Protein AF-A0A2V3TSU1-F1 (afdb_monomer)

Structure (mmCIF, N/CA/C/O backbone):
data_AF-A0A2V3TSU1-F1
#
_entry.id   AF-A0A2V3TSU1-F1
#
loop_
_atom_site.group_PDB
_atom_site.id
_atom_site.type_symbol
_atom_site.label_atom_id
_atom_site.label_alt_id
_atom_site.label_comp_id
_atom_site.label_asym_id
_atom_site.label_entity_id
_atom_site.label_seq_id
_atom_site.pdbx_PDB_ins_code
_atom_site.Cartn_x
_atom_site.Cartn_y
_atom_site.Cartn_z
_atom_site.occupancy
_atom_site.B_iso_or_equiv
_atom_site.auth_seq_id
_atom_site.auth_comp_id
_atom_site.auth_asym_id
_atom_site.auth_atom_id
_atom_site.pdbx_PDB_model_num
ATOM 1 N N . MET A 1 1 ? 9.939 -13.420 -8.867 1.00 92.44 1 MET A N 1
ATOM 2 C CA . MET A 1 1 ? 10.213 -13.569 -7.418 1.00 92.44 1 MET A CA 1
ATOM 3 C C . MET A 1 1 ? 9.478 -12.522 -6.580 1.00 92.44 1 MET A C 1
ATOM 5 O O . MET A 1 1 ? 8.646 -12.919 -5.779 1.00 92.44 1 MET A O 1
ATOM 9 N N . ASN A 1 2 ? 9.711 -11.216 -6.785 1.00 94.94 2 ASN A N 1
ATOM 10 C CA . ASN A 1 2 ? 9.120 -10.142 -5.959 1.00 94.94 2 ASN A CA 1
ATOM 11 C C . ASN A 1 2 ? 7.586 -10.209 -5.838 1.00 94.94 2 ASN A C 1
ATOM 13 O O . ASN A 1 2 ? 7.064 -10.091 -4.735 1.00 94.94 2 ASN A O 1
ATOM 17 N N . THR A 1 3 ? 6.866 -10.479 -6.936 1.00 95.81 3 THR A N 1
ATOM 18 C CA . THR A 1 3 ? 5.403 -10.676 -6.901 1.00 95.81 3 THR A CA 1
ATOM 19 C C . THR A 1 3 ? 4.997 -11.788 -5.931 1.00 95.81 3 THR A C 1
ATOM 21 O O . THR A 1 3 ? 4.131 -11.566 -5.093 1.00 95.81 3 THR A O 1
ATOM 24 N N . GLY A 1 4 ? 5.684 -12.935 -5.978 1.00 97.19 4 GLY A N 1
ATOM 25 C CA . GLY A 1 4 ? 5.420 -14.070 -5.090 1.00 97.19 4 GLY A CA 1
ATOM 26 C C . GLY A 1 4 ? 5.731 -13.769 -3.623 1.00 97.19 4 GLY A C 1
ATOM 27 O O . GLY A 1 4 ? 4.974 -14.165 -2.746 1.00 97.19 4 GLY A O 1
ATOM 28 N N . MET A 1 5 ? 6.784 -12.993 -3.336 1.00 97.56 5 MET A N 1
ATOM 29 C CA . MET A 1 5 ? 7.031 -12.501 -1.970 1.00 97.56 5 MET A CA 1
ATOM 30 C C . MET A 1 5 ? 5.890 -11.598 -1.480 1.00 97.56 5 MET A C 1
ATOM 32 O O . MET A 1 5 ? 5.482 -11.694 -0.325 1.00 97.56 5 MET A O 1
ATOM 36 N N . GLY A 1 6 ? 5.334 -10.762 -2.364 1.00 97.00 6 GLY A N 1
ATOM 37 C CA . GLY A 1 6 ? 4.131 -9.980 -2.077 1.00 97.00 6 GLY A CA 1
ATOM 38 C C . GLY A 1 6 ? 2.903 -10.851 -1.787 1.00 97.00 6 GLY A C 1
ATOM 39 O O . GLY A 1 6 ? 2.134 -10.524 -0.886 1.00 97.00 6 GLY A O 1
ATOM 40 N N . ASP A 1 7 ? 2.746 -11.976 -2.491 1.00 98.00 7 ASP A N 1
ATOM 41 C CA . ASP A 1 7 ? 1.655 -12.934 -2.253 1.00 98.00 7 ASP A CA 1
ATOM 42 C C . ASP A 1 7 ? 1.780 -13.593 -0.879 1.00 98.00 7 ASP A C 1
ATOM 44 O O . ASP A 1 7 ? 0.799 -13.657 -0.140 1.00 98.00 7 ASP A O 1
ATOM 48 N N . VAL A 1 8 ? 2.991 -14.022 -0.510 1.00 97.88 8 VAL A N 1
ATOM 49 C CA . VAL A 1 8 ? 3.272 -14.603 0.812 1.00 97.88 8 VAL A CA 1
ATOM 50 C C . VAL A 1 8 ? 3.005 -13.584 1.916 1.00 97.88 8 VAL A C 1
ATOM 52 O O . VAL A 1 8 ? 2.320 -13.911 2.883 1.00 97.88 8 VAL A O 1
ATOM 55 N N . ASN A 1 9 ? 3.486 -12.345 1.766 1.00 97.44 9 ASN A N 1
ATOM 56 C CA . ASN A 1 9 ? 3.243 -11.287 2.747 1.00 97.44 9 ASN A CA 1
ATOM 57 C C . ASN A 1 9 ? 1.742 -10.995 2.908 1.00 97.44 9 ASN A C 1
ATOM 59 O O . ASN A 1 9 ? 1.257 -10.853 4.025 1.00 97.44 9 ASN A O 1
ATOM 63 N N . ASN A 1 10 ? 0.991 -10.957 1.802 1.00 98.56 10 ASN A N 1
ATOM 64 C CA . ASN A 1 10 ? -0.446 -10.697 1.819 1.00 98.56 10 ASN A CA 1
ATOM 65 C C . ASN A 1 10 ? -1.262 -11.850 2.420 1.00 98.56 10 ASN A C 1
ATOM 67 O O . ASN A 1 10 ? -2.176 -11.601 3.199 1.00 98.56 10 ASN A O 1
ATOM 71 N N . LEU A 1 11 ? -0.956 -13.101 2.070 1.00 98.38 11 LEU A N 1
ATOM 72 C CA . LEU A 1 11 ? -1.700 -14.264 2.556 1.00 98.38 11 LEU A CA 1
ATOM 73 C C . LEU A 1 11 ? -1.313 -14.644 3.992 1.00 98.38 11 LEU A C 1
ATOM 75 O O . LEU A 1 11 ? -2.171 -15.060 4.770 1.00 98.38 11 LEU A O 1
ATOM 79 N N . GLY A 1 12 ? -0.040 -14.481 4.360 1.00 98.44 12 GLY A N 1
ATOM 80 C CA . GLY A 1 12 ? 0.504 -14.920 5.645 1.00 98.44 12 GLY A CA 1
ATOM 81 C C . GLY A 1 12 ? -0.225 -14.316 6.844 1.00 98.44 12 GLY A C 1
ATOM 82 O O . GLY A 1 12 ? -0.661 -15.050 7.732 1.00 98.44 12 GLY A O 1
ATOM 83 N N . TRP A 1 13 ? -0.438 -12.996 6.851 1.00 98.44 13 TRP A N 1
ATOM 84 C CA . TRP A 1 13 ? -1.143 -12.345 7.960 1.00 98.44 13 TRP A CA 1
ATOM 85 C C . TRP A 1 13 ? -2.630 -12.713 8.011 1.00 98.44 13 TRP A C 1
ATOM 87 O O . TRP A 1 13 ? -3.194 -12.807 9.097 1.00 98.44 13 TRP A O 1
ATOM 97 N N . LYS A 1 14 ? -3.261 -12.962 6.856 1.00 98.62 14 LYS A N 1
ATOM 98 C CA . LYS A 1 14 ? -4.676 -13.355 6.766 1.00 98.62 14 LYS A CA 1
ATOM 99 C C . LYS A 1 14 ? -4.895 -14.752 7.340 1.00 98.62 14 LYS A C 1
ATOM 101 O O . LYS A 1 14 ? -5.834 -14.966 8.099 1.00 98.62 14 LYS A O 1
ATOM 106 N N . LEU A 1 15 ? -3.997 -15.690 7.034 1.00 98.44 15 LEU A N 1
ATOM 107 C CA . LEU A 1 15 ? -4.002 -17.022 7.642 1.00 98.44 15 LEU A CA 1
ATOM 108 C C . LEU A 1 15 ? -3.764 -16.941 9.153 1.00 98.44 15 LEU A C 1
ATOM 110 O O . LEU A 1 15 ? -4.507 -17.551 9.918 1.00 98.44 15 LEU A O 1
ATOM 114 N N . ALA A 1 16 ? -2.779 -16.149 9.588 1.00 98.31 16 ALA A N 1
ATOM 115 C CA . ALA A 1 16 ? -2.516 -15.936 11.009 1.00 98.31 16 ALA A CA 1
ATOM 116 C C . ALA A 1 16 ? -3.736 -15.346 11.738 1.00 98.31 16 ALA A C 1
ATOM 118 O O . ALA A 1 16 ? -4.059 -15.781 12.841 1.00 98.31 16 ALA A O 1
ATOM 119 N N . ALA A 1 17 ? -4.449 -14.410 11.108 1.00 98.44 17 ALA A N 1
ATOM 120 C CA . ALA A 1 17 ? -5.664 -13.808 11.645 1.00 98.44 17 ALA A CA 1
ATOM 121 C C . ALA A 1 17 ? -6.794 -14.821 11.859 1.00 98.44 17 ALA A C 1
ATOM 123 O O . ALA A 1 17 ? -7.418 -14.843 12.921 1.00 98.44 17 ALA A O 1
ATOM 124 N N . VAL A 1 18 ? -7.041 -15.678 10.864 1.00 98.00 18 VAL A N 1
ATOM 125 C CA . VAL A 1 18 ? -8.056 -16.739 10.944 1.00 98.00 18 VAL A CA 1
ATOM 126 C C . VAL A 1 18 ? -7.693 -17.756 12.024 1.00 98.00 18 VAL A C 1
ATOM 128 O O . VAL A 1 18 ? -8.538 -18.101 12.845 1.00 98.00 18 VAL A O 1
ATOM 131 N N . LEU A 1 19 ? -6.431 -18.192 12.079 1.00 98.25 19 LEU A N 1
ATOM 132 C CA . LEU A 1 19 ? -5.958 -19.127 13.106 1.00 98.25 19 LEU A CA 1
ATOM 133 C C . LEU A 1 19 ? -6.046 -18.540 14.522 1.00 98.25 19 LEU A C 1
ATOM 135 O O . LEU A 1 19 ? -6.334 -19.266 15.469 1.00 98.25 19 LEU A O 1
ATOM 139 N N . ALA A 1 20 ? -5.828 -17.233 14.664 1.00 97.75 20 ALA A N 1
ATOM 140 C CA . ALA A 1 20 ? -5.980 -16.511 15.924 1.00 97.75 20 ALA A CA 1
ATOM 141 C C . ALA A 1 20 ? -7.447 -16.177 16.272 1.00 97.75 20 ALA A C 1
ATOM 143 O O . ALA A 1 20 ? -7.702 -15.609 17.331 1.00 97.75 20 ALA A O 1
ATOM 144 N N . GLY A 1 21 ? -8.407 -16.516 15.404 1.00 97.50 21 GLY A N 1
ATOM 145 C CA . GLY A 1 21 ? -9.842 -16.379 15.661 1.00 97.50 21 GLY A CA 1
ATOM 146 C C . GLY A 1 21 ? -10.424 -14.976 15.469 1.00 97.50 21 GLY A C 1
ATOM 147 O O . GLY A 1 21 ? -11.596 -14.779 15.773 1.00 97.50 21 GLY A O 1
ATOM 148 N N . TRP A 1 22 ? -9.648 -14.011 14.966 1.00 97.75 22 TRP A N 1
ATOM 149 C CA . TRP A 1 22 ? -10.133 -12.650 14.688 1.00 97.75 22 TRP A CA 1
ATOM 150 C C . TRP A 1 22 ? -10.292 -12.353 13.189 1.00 97.75 22 TRP A C 1
ATOM 152 O O . TRP A 1 22 ? -10.791 -11.291 12.827 1.00 97.75 22 TRP A O 1
ATOM 162 N N . GLY A 1 23 ? -9.869 -13.255 12.301 1.00 97.50 23 GLY A N 1
ATOM 163 C CA . GLY A 1 23 ? -10.076 -13.128 10.857 1.00 97.50 23 GLY A CA 1
ATOM 164 C C . GLY A 1 23 ? -11.402 -13.741 10.403 1.00 97.50 23 GLY A C 1
ATOM 165 O O . GLY A 1 23 ? -11.617 -14.938 10.583 1.00 97.50 23 GLY A O 1
ATOM 166 N N . GLY A 1 24 ? -12.264 -12.945 9.771 1.00 95.69 24 GLY A N 1
ATOM 167 C CA . GLY A 1 24 ? -13.526 -13.403 9.186 1.00 95.69 24 GLY A CA 1
ATOM 168 C C . GLY A 1 24 ? -13.385 -13.956 7.758 1.00 95.69 24 GLY A C 1
ATOM 169 O O . GLY A 1 24 ? -12.345 -13.833 7.110 1.00 95.69 24 GLY A O 1
ATOM 170 N N . ASN A 1 25 ? -14.461 -14.546 7.227 1.00 92.38 25 ASN A N 1
ATOM 171 C CA . ASN A 1 25 ? -14.455 -15.248 5.931 1.00 92.38 25 ASN A CA 1
ATOM 172 C C . ASN A 1 25 ? -14.027 -14.370 4.742 1.00 92.38 25 ASN A C 1
ATOM 174 O O . ASN A 1 25 ? -13.341 -14.848 3.835 1.00 92.38 25 ASN A O 1
ATOM 178 N N . ALA A 1 26 ? -14.400 -13.085 4.737 1.00 95.56 26 ALA A N 1
ATOM 179 C CA . ALA A 1 26 ? -14.030 -12.179 3.650 1.00 95.56 26 ALA A CA 1
ATOM 180 C C . ALA A 1 26 ? -12.525 -11.864 3.644 1.00 95.56 26 ALA A C 1
ATOM 182 O O . ALA A 1 26 ? -11.990 -11.437 2.619 1.00 95.56 26 ALA A O 1
ATOM 183 N N . LEU A 1 27 ? -11.823 -12.114 4.757 1.00 96.75 27 LEU A N 1
ATOM 184 C CA . LEU A 1 27 ? -10.398 -11.851 4.865 1.00 96.75 27 LEU A CA 1
ATOM 185 C C . LEU A 1 27 ? -9.593 -12.763 3.938 1.00 96.75 27 LEU A C 1
ATOM 187 O O . LEU A 1 27 ? -8.802 -12.259 3.148 1.00 96.75 27 LEU A O 1
ATOM 191 N N . LEU A 1 28 ? -9.827 -14.079 3.958 1.00 96.19 28 LEU A N 1
ATOM 192 C CA . LEU A 1 28 ? -9.141 -15.005 3.045 1.00 96.19 28 LEU A CA 1
ATOM 193 C C . LEU A 1 28 ? -9.599 -14.824 1.599 1.00 96.19 28 LEU A C 1
ATOM 195 O O . LEU A 1 28 ? -8.760 -14.809 0.702 1.00 96.19 28 LEU A O 1
ATOM 199 N N . ALA A 1 29 ? -10.898 -14.603 1.374 1.00 95.38 29 ALA A N 1
ATOM 200 C CA . ALA A 1 29 ? -11.425 -14.331 0.036 1.00 95.38 29 ALA A CA 1
ATOM 201 C C . ALA A 1 29 ? -10.776 -13.088 -0.605 1.00 95.38 29 ALA A C 1
ATOM 203 O O . ALA A 1 29 ? -10.575 -13.045 -1.817 1.00 95.38 29 ALA A O 1
ATOM 204 N N . SER A 1 30 ? -10.370 -12.099 0.203 1.00 97.50 30 SER A N 1
ATOM 205 C CA . SER A 1 30 ? -9.677 -10.912 -0.307 1.00 97.50 30 SER A CA 1
ATOM 206 C C . SER A 1 30 ? -8.305 -11.209 -0.925 1.00 97.50 30 SER A C 1
ATOM 208 O O . SER A 1 30 ? -7.801 -10.373 -1.663 1.00 97.50 30 SER A O 1
ATOM 210 N N . TYR A 1 31 ? -7.668 -12.354 -0.639 1.00 97.94 31 TYR A N 1
ATOM 211 C CA . TYR A 1 31 ? -6.365 -12.698 -1.225 1.00 97.94 31 TYR A CA 1
ATOM 212 C C . TYR A 1 31 ? -6.411 -12.692 -2.754 1.00 97.94 31 TYR A C 1
ATOM 214 O O . TYR A 1 31 ? -5.603 -12.016 -3.385 1.00 97.94 31 TYR A O 1
ATOM 222 N N . GLU A 1 32 ? -7.379 -13.386 -3.347 1.00 96.69 32 GLU A N 1
ATOM 223 C CA . GLU A 1 32 ? -7.497 -13.450 -4.802 1.00 96.69 32 GLU A CA 1
ATOM 224 C C . GLU A 1 32 ? -7.857 -12.081 -5.385 1.00 96.69 32 GLU A C 1
ATOM 226 O O . GLU A 1 32 ? -7.191 -11.615 -6.309 1.00 96.69 32 GLU A O 1
ATOM 231 N N . VAL A 1 33 ? -8.832 -11.392 -4.779 1.00 96.94 33 VAL A N 1
ATOM 232 C CA . VAL A 1 33 ? -9.268 -10.046 -5.194 1.00 96.94 33 VAL A CA 1
ATOM 233 C C . VAL A 1 33 ? -8.101 -9.054 -5.212 1.00 96.94 33 VAL A C 1
ATOM 235 O O . VAL A 1 33 ? -8.007 -8.219 -6.107 1.00 96.94 33 VAL A O 1
ATOM 238 N N . GLU A 1 34 ? -7.194 -9.153 -4.241 1.00 97.88 34 GLU A N 1
ATOM 239 C CA . GLU A 1 34 ? -6.041 -8.264 -4.117 1.00 97.88 34 GLU A CA 1
ATOM 240 C C . GLU A 1 34 ? -4.861 -8.678 -4.998 1.00 97.88 34 GLU A C 1
ATOM 242 O O . GLU A 1 34 ? -4.214 -7.819 -5.596 1.00 97.88 34 GLU A O 1
ATOM 247 N N . ARG A 1 35 ? -4.537 -9.973 -5.075 1.00 97.88 35 ARG A N 1
ATOM 248 C CA . ARG A 1 35 ? -3.264 -10.448 -5.641 1.00 97.88 35 ARG A CA 1
ATOM 249 C C . ARG A 1 35 ? -3.358 -10.900 -7.090 1.00 97.88 35 ARG A C 1
ATOM 251 O O . ARG A 1 35 ? -2.392 -10.713 -7.830 1.00 97.88 35 ARG A O 1
ATOM 258 N N . HIS A 1 36 ? -4.511 -11.395 -7.537 1.00 96.56 36 HIS A N 1
ATOM 259 C CA . HIS A 1 36 ? -4.692 -11.789 -8.935 1.00 96.56 36 HIS A CA 1
ATOM 260 C C . HIS A 1 36 ? -4.500 -10.609 -9.915 1.00 96.56 36 HIS A C 1
ATOM 262 O O . HIS A 1 36 ? -3.729 -10.757 -10.869 1.00 96.56 36 HIS A O 1
ATOM 268 N N . PRO A 1 37 ? -5.061 -9.401 -9.678 1.00 95.94 37 PRO A N 1
ATOM 269 C CA . PRO A 1 37 ? -4.790 -8.247 -10.540 1.00 95.94 37 PRO A CA 1
ATOM 270 C C . PRO A 1 37 ? -3.308 -7.846 -10.576 1.00 95.94 37 PRO A C 1
ATOM 272 O O . PRO A 1 37 ? -2.806 -7.446 -11.624 1.00 95.94 37 PRO A O 1
ATOM 275 N N . VAL A 1 38 ? -2.582 -7.995 -9.461 1.00 96.25 38 VAL A N 1
ATOM 276 C CA . VAL A 1 38 ? -1.142 -7.687 -9.385 1.00 96.25 38 VAL A CA 1
ATOM 277 C C . VAL A 1 38 ? -0.315 -8.701 -10.175 1.00 96.25 38 VAL A C 1
ATOM 279 O O . VAL A 1 38 ? 0.616 -8.317 -10.886 1.00 96.25 38 VAL A O 1
ATOM 282 N N . ALA A 1 39 ? -0.665 -9.987 -10.103 1.00 95.50 39 ALA A N 1
ATOM 283 C CA . ALA A 1 39 ? -0.027 -11.027 -10.904 1.00 95.50 39 ALA A CA 1
ATOM 284 C C . ALA A 1 39 ? -0.206 -10.766 -12.408 1.00 95.50 39 ALA A C 1
ATOM 286 O O . ALA A 1 39 ? 0.771 -10.816 -13.162 1.00 95.50 39 ALA A O 1
ATOM 287 N N . ASN A 1 40 ? -1.421 -10.400 -12.828 1.00 94.62 40 ASN A N 1
ATOM 288 C CA . ASN A 1 40 ? -1.719 -10.057 -14.219 1.00 94.62 40 ASN A CA 1
ATOM 289 C C . ASN A 1 40 ? -0.977 -8.796 -14.674 1.00 94.62 40 ASN A C 1
ATOM 291 O O . ASN A 1 40 ? -0.355 -8.811 -15.738 1.00 94.62 40 ASN A O 1
ATOM 295 N N . ARG A 1 41 ? -0.971 -7.736 -13.853 1.00 91.31 41 ARG A N 1
ATOM 296 C CA . ARG A 1 41 ? -0.211 -6.496 -14.096 1.00 91.31 41 ARG A CA 1
ATOM 297 C C . ARG A 1 41 ? 1.265 -6.791 -14.354 1.00 91.31 41 ARG A C 1
ATOM 299 O O . ARG A 1 41 ? 1.797 -6.411 -15.394 1.00 91.31 41 ARG A O 1
ATOM 306 N N . ASN A 1 42 ? 1.916 -7.504 -13.437 1.00 93.06 42 ASN A N 1
ATOM 307 C CA . ASN A 1 42 ? 3.360 -7.728 -13.504 1.00 93.06 42 ASN A CA 1
ATOM 308 C C . ASN A 1 42 ? 3.744 -8.697 -14.634 1.00 93.06 42 ASN A C 1
ATOM 310 O O . ASN A 1 42 ? 4.772 -8.505 -15.282 1.00 93.06 42 ASN A O 1
ATOM 314 N N . SER A 1 43 ? 2.911 -9.705 -14.912 1.00 92.88 43 SER A N 1
ATOM 315 C CA . SER A 1 43 ? 3.134 -10.636 -16.030 1.00 92.88 43 SER A CA 1
ATOM 316 C C . SER A 1 43 ? 2.963 -9.950 -17.387 1.00 92.88 43 SER A C 1
ATOM 318 O O . SER A 1 43 ? 3.748 -10.185 -18.309 1.00 92.88 43 SER A O 1
ATOM 320 N N . SER A 1 44 ? 1.977 -9.054 -17.498 1.00 91.69 44 SER A N 1
ATOM 321 C CA . SER A 1 44 ? 1.751 -8.252 -18.706 1.00 91.69 44 SER A CA 1
ATOM 322 C C . SER A 1 44 ? 2.916 -7.296 -18.961 1.00 91.69 44 SER A C 1
ATOM 324 O O . SER A 1 44 ? 3.421 -7.251 -20.079 1.00 91.69 44 SER A O 1
ATOM 326 N N . ALA A 1 45 ? 3.403 -6.603 -17.924 1.00 90.50 45 ALA A N 1
ATOM 327 C CA . ALA A 1 45 ? 4.578 -5.736 -18.028 1.00 90.50 45 ALA A CA 1
ATOM 328 C C . ALA A 1 45 ? 5.832 -6.522 -18.449 1.00 90.50 45 ALA A C 1
ATOM 330 O O . ALA A 1 45 ? 6.524 -6.131 -19.381 1.00 90.50 45 ALA A O 1
ATOM 331 N N . SER A 1 46 ? 6.080 -7.690 -17.847 1.00 90.75 46 SER A N 1
ATOM 332 C CA . SER A 1 46 ? 7.211 -8.541 -18.241 1.00 90.75 46 SER A CA 1
ATOM 333 C C . SER A 1 46 ? 7.118 -9.009 -19.698 1.00 90.75 46 SER A C 1
ATOM 335 O O . SER A 1 46 ? 8.124 -9.010 -20.407 1.00 90.75 46 SER A O 1
ATOM 337 N N . THR A 1 47 ? 5.917 -9.370 -20.160 1.00 91.69 47 THR A N 1
ATOM 338 C CA . THR A 1 47 ? 5.687 -9.753 -21.561 1.00 91.69 47 THR A CA 1
ATOM 339 C C . THR A 1 47 ? 5.923 -8.571 -22.497 1.00 91.69 47 THR A C 1
ATOM 341 O O . THR A 1 47 ? 6.569 -8.730 -23.529 1.00 91.69 47 THR A O 1
ATOM 344 N N . HIS A 1 48 ? 5.446 -7.379 -22.130 1.00 89.81 48 HIS A N 1
ATOM 345 C CA . HIS A 1 48 ? 5.674 -6.155 -22.892 1.00 89.81 48 HIS A CA 1
ATOM 346 C C . HIS A 1 48 ? 7.172 -5.863 -23.047 1.00 89.81 48 HIS A C 1
ATOM 348 O O . HIS A 1 48 ? 7.638 -5.707 -24.174 1.00 89.81 48 HIS A O 1
ATOM 354 N N . ASN A 1 49 ? 7.933 -5.892 -21.951 1.00 89.75 49 ASN A N 1
ATOM 355 C CA . ASN A 1 49 ? 9.375 -5.621 -21.957 1.00 89.75 49 ASN A CA 1
ATOM 356 C C . ASN A 1 49 ? 10.133 -6.598 -22.865 1.00 89.75 49 ASN A C 1
ATOM 358 O O . ASN A 1 49 ? 10.956 -6.191 -23.683 1.00 89.75 49 ASN A O 1
ATOM 362 N N . TYR A 1 50 ? 9.790 -7.889 -22.801 1.00 89.94 50 TYR A N 1
ATOM 363 C CA . TYR A 1 50 ? 10.373 -8.899 -23.685 1.00 89.94 50 TYR A CA 1
ATOM 364 C C . TYR A 1 50 ? 10.116 -8.607 -25.171 1.00 89.94 50 TYR A C 1
ATOM 366 O O . TYR A 1 50 ? 11.009 -8.775 -26.006 1.00 89.94 50 TYR A O 1
ATOM 374 N N . MET A 1 51 ? 8.903 -8.164 -25.513 1.00 90.62 51 MET A N 1
ATOM 375 C CA . MET A 1 51 ? 8.541 -7.828 -26.891 1.00 90.62 51 MET A CA 1
ATOM 376 C C . MET A 1 51 ? 9.239 -6.549 -27.371 1.00 90.62 51 MET A C 1
ATOM 378 O O . MET A 1 51 ? 9.681 -6.513 -28.519 1.00 90.62 51 MET A O 1
ATOM 382 N N . GLN A 1 52 ? 9.400 -5.540 -26.505 1.00 89.25 52 GLN A N 1
ATOM 383 C CA . GLN A 1 52 ? 10.144 -4.318 -26.832 1.00 89.25 52 GLN A CA 1
ATOM 384 C C . GLN A 1 52 ? 11.617 -4.616 -27.107 1.00 89.25 52 GLN A C 1
ATOM 386 O O . GLN A 1 52 ? 12.128 -4.217 -28.151 1.00 89.25 52 GLN A O 1
ATOM 391 N N . LEU A 1 53 ? 12.283 -5.397 -26.253 1.00 85.81 53 LEU A N 1
ATOM 392 C CA . LEU A 1 53 ? 13.676 -5.794 -26.479 1.00 85.81 53 LEU A CA 1
ATOM 393 C C . LEU A 1 53 ? 13.855 -6.513 -27.826 1.00 85.81 53 LEU A C 1
ATOM 395 O O . LEU A 1 53 ? 14.815 -6.264 -28.552 1.00 85.81 53 LEU A O 1
ATOM 399 N N . LYS A 1 54 ? 12.903 -7.377 -28.194 1.00 88.50 54 LYS A N 1
ATOM 400 C CA . LYS A 1 54 ? 12.913 -8.097 -29.474 1.00 88.50 54 LYS A CA 1
ATOM 401 C C . LYS A 1 54 ? 12.632 -7.232 -30.704 1.00 88.50 54 LYS A C 1
ATOM 403 O O . LYS A 1 54 ? 12.815 -7.724 -31.816 1.00 88.50 54 LYS A O 1
ATOM 408 N N . SER A 1 55 ? 12.180 -5.990 -30.537 1.00 87.12 55 SER A N 1
ATOM 409 C CA . SER A 1 55 ? 11.907 -5.089 -31.663 1.00 87.12 55 SER A CA 1
ATOM 410 C C . SER A 1 55 ? 13.186 -4.588 -32.349 1.00 87.12 55 SER A C 1
ATOM 412 O O . SER A 1 55 ? 13.168 -4.290 -33.547 1.00 87.12 55 SER A O 1
ATOM 414 N N . VAL A 1 56 ? 14.316 -4.579 -31.631 1.00 86.31 56 VAL A N 1
ATOM 415 C CA . VAL A 1 56 ? 15.629 -4.203 -32.166 1.00 86.31 56 VAL A CA 1
ATOM 416 C C . VAL A 1 56 ? 16.183 -5.351 -33.008 1.00 86.31 56 VAL A C 1
ATOM 418 O O . VAL A 1 56 ? 16.736 -6.320 -32.491 1.00 86.31 56 VAL A O 1
ATOM 421 N N . THR A 1 57 ? 15.994 -5.269 -34.324 1.00 85.88 57 THR A N 1
ATOM 422 C CA . THR A 1 57 ? 16.260 -6.393 -35.244 1.00 85.88 57 THR A CA 1
ATOM 423 C C . THR A 1 57 ? 17.356 -6.119 -36.269 1.00 85.88 57 THR A C 1
ATOM 425 O O . THR A 1 57 ? 17.994 -7.062 -36.736 1.00 85.88 57 THR A O 1
ATOM 428 N N . ASN A 1 58 ? 17.617 -4.854 -36.614 1.00 90.38 58 ASN A N 1
ATOM 429 C CA . ASN A 1 58 ? 18.633 -4.512 -37.606 1.00 90.38 58 ASN A CA 1
ATOM 430 C C . ASN A 1 58 ? 19.986 -4.194 -36.952 1.00 90.38 58 ASN A C 1
ATOM 432 O O . ASN A 1 58 ? 20.250 -3.047 -36.580 1.00 90.38 58 ASN A O 1
ATOM 436 N N . CYS A 1 59 ? 20.844 -5.210 -36.874 1.00 93.75 59 CYS A N 1
ATOM 437 C CA . CYS A 1 59 ? 22.205 -5.132 -36.331 1.00 93.75 59 CYS A CA 1
ATOM 438 C C . CYS A 1 59 ? 23.291 -5.382 -37.396 1.00 93.75 59 CYS A C 1
ATOM 440 O O . CYS A 1 59 ? 24.422 -5.728 -37.054 1.00 93.75 59 CYS A O 1
ATOM 442 N N . GLU A 1 60 ? 22.959 -5.263 -38.683 1.00 96.00 60 GLU A N 1
ATOM 443 C CA . GLU A 1 60 ? 23.936 -5.437 -39.761 1.00 96.00 60 GLU A CA 1
ATOM 444 C C . GLU A 1 60 ? 25.055 -4.387 -39.652 1.00 96.00 60 GLU A C 1
ATOM 446 O O . GLU A 1 60 ? 24.790 -3.212 -39.405 1.00 96.00 60 GLU A O 1
ATOM 451 N N . GLY A 1 61 ? 26.312 -4.823 -39.778 1.00 95.81 61 GLY A N 1
ATOM 452 C CA . GLY A 1 61 ? 27.493 -3.960 -39.654 1.00 95.81 61 GLY A CA 1
ATOM 453 C C . GLY A 1 61 ? 27.834 -3.509 -38.226 1.00 95.81 61 GLY A C 1
ATOM 454 O O . GLY A 1 61 ? 28.734 -2.695 -38.033 1.00 95.81 61 GLY A O 1
ATOM 455 N N . LEU A 1 62 ? 27.160 -4.032 -37.191 1.00 96.06 62 LEU A N 1
ATOM 456 C CA . LEU A 1 62 ? 27.399 -3.633 -35.792 1.00 96.06 62 LEU A CA 1
ATOM 457 C C . LEU A 1 62 ? 28.859 -3.845 -35.344 1.00 96.06 62 LEU A C 1
ATOM 459 O O . LEU A 1 62 ? 29.405 -3.043 -34.576 1.00 96.06 62 LEU A O 1
ATOM 463 N N . PHE A 1 63 ? 29.479 -4.925 -35.824 1.00 97.12 63 PHE A N 1
ATOM 464 C CA . PHE A 1 63 ? 30.850 -5.319 -35.489 1.00 97.12 63 PHE A CA 1
ATOM 465 C C . PHE A 1 63 ? 31.907 -4.735 -36.431 1.00 97.12 63 PHE A C 1
ATOM 467 O O . PHE A 1 63 ? 33.092 -4.991 -36.225 1.00 97.12 63 PHE A O 1
ATOM 474 N N . ASP A 1 64 ? 31.505 -3.949 -37.430 1.00 97.69 64 ASP A N 1
ATOM 475 C CA . ASP A 1 64 ? 32.448 -3.361 -38.371 1.00 97.69 64 ASP A CA 1
ATOM 476 C C . ASP A 1 64 ? 33.263 -2.267 -37.666 1.00 97.69 64 ASP A C 1
ATOM 478 O O . ASP A 1 64 ? 32.722 -1.368 -37.003 1.00 97.69 64 ASP A O 1
ATOM 482 N N . ASP A 1 65 ? 34.587 -2.337 -37.806 1.00 97.50 65 ASP A N 1
ATOM 483 C CA . ASP A 1 65 ? 35.518 -1.328 -37.290 1.00 97.50 65 ASP A CA 1
ATOM 484 C C . ASP A 1 65 ? 35.696 -0.192 -38.307 1.00 97.50 65 ASP A C 1
ATOM 486 O O . ASP A 1 65 ? 36.779 0.080 -38.826 1.00 97.50 65 ASP A O 1
ATOM 490 N N . THR A 1 66 ? 34.570 0.427 -38.662 1.00 98.00 66 THR A N 1
ATOM 491 C CA . THR A 1 66 ? 34.479 1.530 -39.622 1.00 98.00 66 THR A CA 1
ATOM 492 C C . THR A 1 66 ? 33.629 2.672 -39.052 1.00 98.00 66 THR A C 1
ATOM 494 O O . THR A 1 66 ? 32.895 2.476 -38.072 1.00 98.00 66 THR A O 1
ATOM 497 N N . PRO A 1 67 ? 33.681 3.882 -39.645 1.00 97.81 67 PRO A N 1
ATOM 498 C CA . PRO A 1 67 ? 32.762 4.966 -39.298 1.00 97.81 67 PRO A CA 1
ATOM 499 C C . PRO A 1 67 ? 31.281 4.576 -39.441 1.00 97.81 67 PRO A C 1
ATOM 501 O O . PRO A 1 67 ? 30.458 4.960 -38.610 1.00 97.81 67 PRO A O 1
ATOM 504 N N . GLU A 1 68 ? 30.936 3.772 -40.448 1.00 96.69 68 GLU A N 1
ATOM 505 C CA . GLU A 1 68 ? 29.580 3.256 -40.662 1.00 96.69 68 GLU A CA 1
ATOM 506 C C . GLU A 1 68 ? 29.169 2.303 -39.534 1.00 96.69 68 GLU A C 1
ATOM 508 O O . GLU A 1 68 ? 28.085 2.455 -38.967 1.00 96.69 68 GLU A O 1
ATOM 513 N N . GLY A 1 69 ? 30.054 1.385 -39.129 1.00 97.31 69 GLY A N 1
ATOM 514 C CA . GLY A 1 69 ? 29.824 0.516 -37.973 1.00 97.31 69 GLY A CA 1
ATOM 515 C C . GLY A 1 69 ? 29.657 1.304 -36.668 1.00 97.31 69 GLY A C 1
ATOM 516 O O . GLY A 1 69 ? 28.812 0.969 -35.834 1.00 97.31 69 GLY A O 1
ATOM 517 N N . ALA A 1 70 ? 30.385 2.416 -36.499 1.00 97.88 70 ALA A N 1
ATOM 518 C CA . ALA A 1 70 ? 30.188 3.324 -35.366 1.00 97.88 70 ALA A CA 1
ATOM 519 C C . ALA A 1 70 ? 28.793 3.977 -35.375 1.00 97.88 70 ALA A C 1
ATOM 521 O O . ALA A 1 70 ? 28.151 4.057 -34.323 1.00 97.88 70 ALA A O 1
ATOM 522 N N . ALA A 1 71 ? 28.287 4.379 -36.545 1.00 96.81 71 ALA A N 1
ATOM 523 C CA . ALA A 1 71 ? 26.929 4.902 -36.688 1.00 96.81 71 ALA A CA 1
ATOM 524 C C . ALA A 1 71 ? 25.858 3.833 -36.388 1.00 96.81 71 ALA A C 1
ATOM 526 O O . ALA A 1 71 ? 24.867 4.131 -35.717 1.00 96.81 71 ALA A O 1
ATOM 527 N N . VAL A 1 72 ? 26.074 2.578 -36.807 1.00 97.12 72 VAL A N 1
ATOM 528 C CA . VAL A 1 72 ? 25.190 1.449 -36.464 1.00 97.12 72 VAL A CA 1
ATOM 529 C C . VAL A 1 72 ? 25.154 1.223 -34.954 1.00 97.12 72 VAL A C 1
ATOM 531 O O . VAL A 1 72 ? 24.065 1.138 -34.387 1.00 97.12 72 VAL A O 1
ATOM 534 N N . ARG A 1 73 ? 26.313 1.185 -34.280 1.00 97.44 73 ARG A N 1
ATOM 535 C CA . ARG A 1 73 ? 26.381 1.045 -32.814 1.00 97.44 73 ARG A CA 1
ATOM 536 C C . ARG A 1 73 ? 25.639 2.168 -32.092 1.00 97.44 73 ARG A C 1
ATOM 538 O O . ARG A 1 73 ? 24.918 1.888 -31.139 1.00 97.44 73 ARG A O 1
ATOM 545 N N . ALA A 1 74 ? 25.771 3.412 -32.556 1.00 96.75 74 ALA A N 1
ATOM 546 C CA . ALA A 1 74 ? 25.055 4.548 -31.977 1.00 96.75 74 ALA A CA 1
ATOM 547 C C . ALA A 1 74 ? 23.529 4.407 -32.123 1.00 96.75 74 ALA A C 1
ATOM 549 O O . ALA A 1 74 ? 22.803 4.568 -31.142 1.00 96.75 74 ALA A O 1
ATOM 550 N N . ARG A 1 75 ? 23.041 4.049 -33.320 1.00 95.25 75 ARG A N 1
ATOM 551 C CA . ARG A 1 75 ? 21.610 3.820 -33.577 1.00 95.25 75 ARG A CA 1
ATOM 552 C C . ARG A 1 75 ? 21.058 2.668 -32.735 1.00 95.25 75 ARG A C 1
ATOM 554 O O . ARG A 1 75 ? 20.086 2.862 -32.015 1.00 95.25 75 ARG A O 1
ATOM 561 N N . VAL A 1 76 ? 21.685 1.491 -32.804 1.00 95.38 76 VAL A N 1
ATOM 562 C CA . VAL A 1 76 ? 21.249 0.292 -32.065 1.00 95.38 76 VAL A CA 1
ATOM 563 C C . VAL A 1 76 ? 21.294 0.535 -30.558 1.00 95.38 76 VAL A C 1
ATOM 565 O O . VAL A 1 76 ? 20.375 0.140 -29.850 1.00 95.38 76 VAL A O 1
ATOM 568 N N . GLY A 1 77 ? 22.317 1.233 -30.056 1.00 94.19 77 GLY A N 1
ATOM 569 C CA . GLY A 1 77 ? 22.386 1.626 -28.649 1.00 94.19 77 GLY A CA 1
ATOM 570 C C . GLY A 1 77 ? 21.196 2.488 -28.225 1.00 94.19 77 GLY A C 1
ATOM 571 O O . GLY A 1 77 ? 20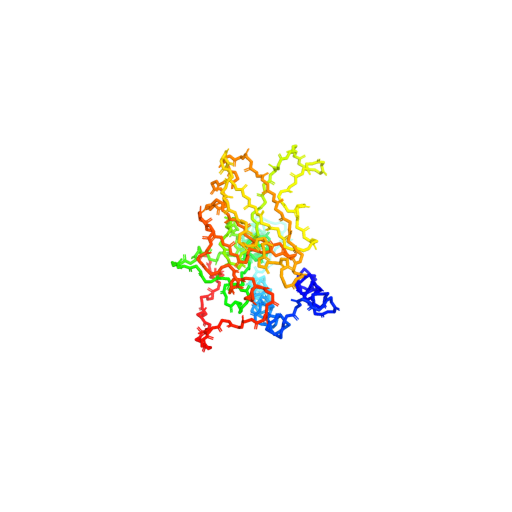.587 2.221 -27.189 1.00 94.19 77 GLY A O 1
ATOM 572 N N . ALA A 1 78 ? 20.824 3.480 -29.039 1.00 93.31 78 ALA A N 1
ATOM 573 C CA . ALA A 1 78 ? 19.654 4.318 -28.785 1.00 93.31 78 ALA A CA 1
ATOM 574 C C . ALA A 1 78 ? 18.340 3.516 -28.827 1.00 93.31 78 ALA A C 1
ATOM 576 O O . ALA A 1 78 ? 17.508 3.670 -27.936 1.00 93.31 78 ALA A O 1
ATOM 577 N N . GLU A 1 79 ? 18.180 2.623 -29.809 1.00 93.31 79 GLU A N 1
ATOM 578 C CA . GLU A 1 79 ? 17.014 1.737 -29.931 1.00 93.31 79 GLU A CA 1
ATOM 579 C C . GLU A 1 79 ? 16.877 0.802 -28.718 1.00 93.31 79 GLU A C 1
ATOM 581 O O . GLU A 1 79 ? 15.798 0.719 -28.136 1.00 93.31 79 GLU A O 1
ATOM 586 N N . ILE A 1 80 ? 17.964 0.153 -28.278 1.00 92.38 80 ILE A N 1
ATOM 587 C CA . ILE A 1 80 ? 17.964 -0.705 -27.078 1.00 92.38 80 ILE A CA 1
ATOM 588 C C . ILE A 1 80 ? 17.638 0.114 -25.830 1.00 92.38 80 ILE A C 1
ATOM 590 O O . ILE A 1 80 ? 16.857 -0.332 -24.991 1.00 92.38 80 ILE A O 1
ATOM 594 N N . THR A 1 81 ? 18.216 1.309 -25.698 1.00 91.38 81 THR A N 1
ATOM 595 C CA . THR A 1 81 ? 17.989 2.177 -24.534 1.00 91.38 81 THR A CA 1
ATOM 596 C C . THR A 1 81 ? 16.513 2.554 -24.433 1.00 91.38 81 THR A C 1
ATOM 598 O O . THR A 1 81 ? 15.907 2.369 -23.383 1.00 91.38 81 THR A O 1
ATOM 601 N N . ALA A 1 82 ? 15.910 2.993 -25.541 1.00 89.00 82 ALA A N 1
ATOM 602 C CA . ALA A 1 82 ? 14.488 3.314 -25.596 1.00 89.00 82 ALA A CA 1
ATOM 603 C C . ALA A 1 82 ? 13.607 2.076 -25.339 1.00 89.00 82 ALA A C 1
ATOM 605 O O . ALA A 1 82 ? 12.657 2.141 -24.564 1.00 89.00 82 ALA A O 1
ATOM 606 N N . ALA A 1 83 ? 13.944 0.927 -25.934 1.00 88.00 83 ALA A N 1
ATOM 607 C CA . ALA A 1 83 ? 13.175 -0.309 -25.790 1.00 88.00 83 ALA A CA 1
ATOM 608 C C . ALA A 1 83 ? 13.225 -0.909 -24.373 1.00 88.00 83 ALA A C 1
ATOM 610 O O . ALA A 1 83 ? 12.275 -1.569 -23.954 1.00 88.00 83 ALA A O 1
ATOM 611 N N . THR A 1 84 ? 14.321 -0.703 -23.638 1.00 88.94 84 THR A N 1
ATOM 612 C CA . THR A 1 84 ? 14.539 -1.292 -22.301 1.00 88.94 84 THR A CA 1
ATOM 613 C C . THR A 1 84 ? 14.223 -0.336 -21.152 1.00 88.94 84 THR A C 1
ATOM 615 O O . THR A 1 84 ? 14.277 -0.729 -19.989 1.00 88.94 84 THR A O 1
ATOM 618 N N . GLU A 1 85 ? 13.828 0.904 -21.436 1.00 86.62 85 GLU A N 1
ATOM 619 C CA . GLU A 1 85 ? 13.463 1.880 -20.404 1.00 86.62 85 GLU A CA 1
ATOM 620 C C . GLU A 1 85 ? 12.324 1.366 -19.500 1.00 86.62 85 GLU A C 1
ATOM 622 O O . GLU A 1 85 ? 12.391 1.470 -18.273 1.00 86.62 85 GLU A O 1
ATOM 627 N N . THR A 1 86 ? 11.333 0.703 -20.105 1.00 82.44 86 THR A N 1
ATOM 628 C CA . THR A 1 86 ? 10.205 0.031 -19.429 1.00 82.44 86 THR A CA 1
ATOM 629 C C . THR A 1 86 ? 10.596 -1.185 -18.594 1.00 82.44 86 THR A C 1
ATOM 631 O O . THR A 1 86 ? 9.768 -1.717 -17.857 1.00 82.44 86 THR A O 1
ATOM 634 N N . GLU A 1 87 ? 11.847 -1.630 -18.670 1.00 86.00 87 GLU A N 1
ATOM 635 C CA . GLU A 1 87 ? 12.403 -2.691 -17.835 1.00 86.00 87 GLU A CA 1
ATOM 636 C C . GLU A 1 87 ? 13.168 -2.118 -16.642 1.00 86.00 87 GLU A C 1
ATOM 638 O O . GLU A 1 87 ? 12.958 -2.552 -15.506 1.00 86.00 87 GLU A O 1
ATOM 643 N N . TRP A 1 88 ? 14.000 -1.106 -16.883 1.00 87.56 88 TRP A N 1
ATOM 644 C CA . TRP A 1 88 ? 14.930 -0.585 -15.881 1.00 87.56 88 TRP A CA 1
ATOM 645 C C . TRP A 1 88 ? 14.341 0.496 -14.982 1.00 87.56 88 TRP A C 1
ATOM 647 O O . TRP A 1 88 ? 14.744 0.617 -13.825 1.00 87.56 88 TRP A O 1
ATOM 657 N N . GLU A 1 89 ? 13.362 1.253 -15.467 1.00 90.69 89 GLU A N 1
ATOM 658 C CA . GLU A 1 89 ? 12.775 2.359 -14.718 1.00 90.69 89 GLU A CA 1
ATOM 659 C C . GLU A 1 89 ? 11.331 2.053 -14.334 1.00 90.69 89 GLU A C 1
ATOM 661 O O . GLU A 1 89 ? 10.399 2.626 -14.869 1.00 90.69 89 GLU A O 1
ATOM 666 N N . THR A 1 90 ? 11.120 1.114 -13.411 1.00 92.12 90 THR A N 1
ATOM 667 C CA . THR A 1 90 ? 9.793 0.516 -13.150 1.00 92.12 90 THR A CA 1
ATOM 668 C C . THR A 1 90 ? 9.308 0.661 -11.707 1.00 92.12 90 THR A C 1
ATOM 670 O O . THR A 1 90 ? 8.597 -0.198 -11.176 1.00 92.12 90 THR A O 1
ATOM 673 N N . LEU A 1 91 ? 9.653 1.762 -11.029 1.00 93.50 91 LEU A N 1
ATOM 674 C CA . LEU A 1 91 ? 9.252 1.968 -9.629 1.00 93.50 91 LEU A CA 1
ATOM 675 C C . LEU A 1 91 ? 7.733 1.905 -9.430 1.00 93.50 91 LEU A C 1
ATOM 677 O O . LEU A 1 91 ? 7.268 1.366 -8.424 1.00 93.50 91 LEU A O 1
ATOM 681 N N . GLY A 1 92 ? 6.957 2.390 -10.396 1.00 93.88 92 GLY A N 1
ATOM 682 C CA . GLY A 1 92 ? 5.501 2.290 -10.381 1.00 93.88 92 GLY A CA 1
ATOM 683 C C . GLY A 1 92 ? 4.981 0.850 -10.458 1.00 93.88 92 GLY A C 1
ATOM 684 O O . GLY A 1 92 ? 4.015 0.504 -9.780 1.00 93.88 92 GLY A O 1
ATOM 685 N N . ILE A 1 93 ? 5.644 -0.049 -11.192 1.00 92.81 93 ILE A N 1
ATOM 686 C CA . ILE A 1 93 ? 5.339 -1.493 -11.156 1.00 92.81 93 ILE A CA 1
ATOM 687 C C . ILE A 1 93 ? 5.674 -2.085 -9.783 1.00 92.81 93 ILE A C 1
ATOM 689 O O . ILE A 1 93 ? 4.888 -2.853 -9.228 1.00 92.81 93 ILE A O 1
ATOM 693 N N . HIS A 1 94 ? 6.831 -1.728 -9.223 1.00 93.12 94 HIS A N 1
ATOM 694 C CA . HIS A 1 94 ? 7.319 -2.311 -7.974 1.00 93.12 94 HIS A CA 1
ATOM 695 C C . HIS A 1 94 ? 6.517 -1.891 -6.740 1.00 93.12 94 HIS A C 1
ATOM 697 O O . HIS A 1 94 ? 6.282 -2.722 -5.860 1.00 93.12 94 HIS A O 1
ATOM 703 N N . LEU A 1 95 ? 6.126 -0.618 -6.658 1.00 95.06 95 LEU A N 1
ATOM 704 C CA . LEU A 1 95 ? 5.570 -0.012 -5.445 1.00 95.06 95 LEU A CA 1
ATOM 705 C C . LEU A 1 95 ? 4.146 0.533 -5.614 1.00 95.06 95 LEU A C 1
ATOM 707 O O . LEU A 1 95 ? 3.491 0.791 -4.609 1.00 95.06 95 LEU A O 1
ATOM 711 N N . GLY A 1 96 ? 3.675 0.724 -6.850 1.00 94.38 96 GLY A N 1
ATOM 712 C CA . GLY A 1 96 ? 2.424 1.430 -7.152 1.00 94.38 96 GLY A CA 1
ATOM 713 C C . GLY A 1 96 ? 1.172 0.558 -7.271 1.00 94.38 96 GLY A C 1
ATOM 714 O O . GLY A 1 96 ? 0.095 1.089 -7.532 1.00 94.38 96 GLY A O 1
ATOM 715 N N . TYR A 1 97 ? 1.271 -0.766 -7.105 1.00 93.81 97 TYR A N 1
ATOM 716 C CA . TYR A 1 97 ? 0.075 -1.612 -7.106 1.00 93.81 97 TYR A CA 1
ATOM 717 C C . TYR A 1 97 ? -0.808 -1.321 -5.881 1.00 93.81 97 TYR A C 1
ATOM 719 O O . TYR A 1 97 ? -0.321 -0.953 -4.812 1.00 93.81 97 TYR A O 1
ATOM 727 N N . ARG A 1 98 ? -2.124 -1.489 -6.045 1.00 94.50 98 ARG A N 1
ATOM 728 C CA . ARG A 1 98 ? -3.136 -1.022 -5.087 1.00 94.50 98 ARG A CA 1
ATOM 729 C C . ARG A 1 98 ? -4.313 -1.983 -4.966 1.00 94.50 98 ARG A C 1
ATOM 731 O O . ARG A 1 98 ? -4.671 -2.662 -5.925 1.00 94.50 98 ARG A O 1
ATOM 738 N N . TYR A 1 99 ? -4.930 -1.998 -3.790 1.00 96.12 99 TYR A N 1
ATOM 739 C CA . TYR A 1 99 ? -6.013 -2.904 -3.396 1.00 96.12 99 TYR A CA 1
ATOM 740 C C . TYR A 1 99 ? -7.368 -2.198 -3.237 1.00 96.12 99 TYR A C 1
ATOM 742 O O . TYR A 1 99 ? -8.176 -2.591 -2.403 1.00 96.12 99 TYR A O 1
ATOM 750 N N . GLU A 1 100 ? -7.631 -1.143 -4.012 1.00 87.69 100 GLU A N 1
ATOM 751 C CA . GLU A 1 100 ? -8.831 -0.296 -3.858 1.00 87.69 100 GLU A CA 1
ATOM 752 C C . GLU A 1 100 ? -10.159 -1.065 -3.996 1.00 87.69 100 GLU A C 1
ATOM 754 O O . GLU A 1 100 ? -11.149 -0.702 -3.370 1.00 87.69 100 GLU A O 1
ATOM 759 N N . ASN A 1 101 ? -10.167 -2.168 -4.752 1.00 89.81 101 ASN A N 1
ATOM 760 C CA . ASN A 1 101 ? -11.346 -3.025 -4.944 1.00 89.81 101 ASN A CA 1
ATOM 761 C C . ASN A 1 101 ? -11.469 -4.143 -3.894 1.00 89.81 101 ASN A C 1
ATOM 763 O O . ASN A 1 101 ? -12.310 -5.032 -4.022 1.00 89.81 101 ASN A O 1
ATOM 767 N N . SER A 1 102 ? -10.604 -4.155 -2.882 1.00 95.81 102 SER A N 1
ATOM 768 C CA . SER A 1 102 ? -10.616 -5.188 -1.853 1.00 95.81 102 SER A CA 1
ATOM 769 C C . SER A 1 102 ? -11.829 -5.050 -0.927 1.00 95.81 102 SER A C 1
ATOM 771 O O . SER A 1 102 ? -12.120 -3.947 -0.457 1.00 95.81 102 SER A O 1
ATOM 773 N N . PRO A 1 103 ? -12.502 -6.158 -0.559 1.00 95.56 103 PRO A N 1
ATOM 774 C CA . PRO A 1 103 ? -13.638 -6.112 0.361 1.00 95.56 103 PRO A CA 1
ATOM 775 C C . PRO A 1 103 ? -13.248 -5.706 1.790 1.00 95.56 103 PRO A C 1
ATOM 777 O O . PRO A 1 103 ? -14.130 -5.360 2.573 1.00 95.56 103 PRO A O 1
ATOM 780 N N . ILE A 1 104 ? -11.953 -5.744 2.128 1.00 96.94 104 ILE A N 1
ATOM 781 C CA . ILE A 1 104 ? -11.413 -5.416 3.458 1.00 96.94 104 ILE A CA 1
ATOM 782 C C . ILE A 1 104 ? -10.742 -4.034 3.510 1.00 96.94 104 ILE A C 1
ATOM 784 O O . ILE A 1 104 ? -10.065 -3.701 4.482 1.00 96.94 104 ILE A O 1
ATOM 788 N N . VAL A 1 105 ? -10.908 -3.227 2.461 1.00 96.69 105 VAL A N 1
ATOM 7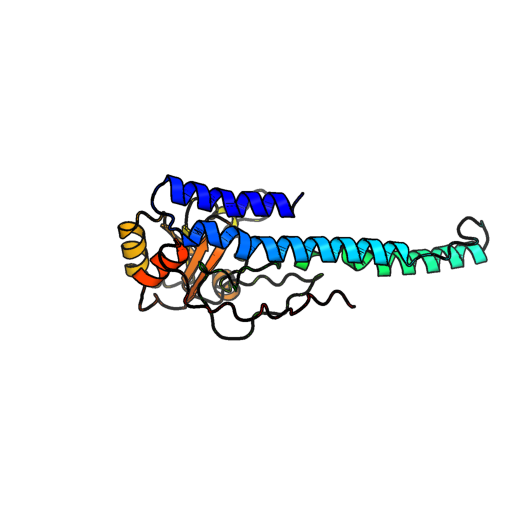89 C CA . VAL A 1 105 ? -10.405 -1.852 2.369 1.00 96.69 105 VAL A CA 1
ATOM 790 C C . VAL A 1 105 ? -11.594 -0.886 2.384 1.00 96.69 105 VAL A C 1
ATOM 792 O O . VAL A 1 105 ? -12.666 -1.156 1.834 1.00 96.69 105 VAL A O 1
ATOM 795 N N . ALA A 1 106 ? -11.456 0.233 3.091 1.00 95.00 106 ALA A N 1
ATOM 796 C CA . ALA A 1 106 ? -12.464 1.280 3.087 1.00 95.00 106 ALA A CA 1
ATOM 797 C C . ALA A 1 106 ? -12.504 1.982 1.726 1.00 95.00 106 ALA A C 1
ATOM 799 O O . ALA A 1 106 ? -11.470 2.242 1.117 1.00 95.00 106 ALA A O 1
ATOM 800 N N . VAL A 1 107 ? -13.707 2.318 1.267 1.00 91.06 107 VAL A N 1
ATOM 801 C CA . VAL A 1 107 ? -13.874 3.084 0.030 1.00 91.06 107 VAL A CA 1
ATOM 802 C C . VAL A 1 107 ? -13.689 4.554 0.369 1.00 91.06 107 VAL A C 1
ATOM 804 O O . VAL A 1 107 ? -14.381 5.079 1.237 1.00 91.06 107 VAL A O 1
ATOM 807 N N . GLU A 1 108 ? -12.770 5.213 -0.321 1.00 90.94 108 GLU A N 1
ATOM 808 C CA . GLU A 1 108 ? -12.603 6.661 -0.252 1.00 90.94 108 GLU A CA 1
ATOM 809 C C . GLU A 1 108 ? -13.166 7.278 -1.539 1.00 90.94 108 GLU A C 1
ATOM 811 O O . GLU A 1 108 ? -12.999 6.727 -2.626 1.00 90.94 108 GLU A O 1
ATOM 816 N N . ALA A 1 109 ? -13.867 8.407 -1.443 1.00 89.50 109 ALA A N 1
ATOM 817 C CA . ALA A 1 109 ? -14.401 9.088 -2.621 1.00 89.50 109 ALA A CA 1
ATOM 818 C C . ALA A 1 109 ? -13.276 9.688 -3.491 1.00 89.50 109 ALA A C 1
ATOM 820 O O . ALA A 1 109 ? -12.126 9.805 -3.058 1.00 89.50 109 ALA A O 1
ATOM 821 N N . GLY A 1 110 ? -13.628 10.084 -4.715 1.00 88.88 110 GLY A N 1
ATOM 822 C CA . GLY A 1 110 ? -12.709 10.708 -5.667 1.00 88.88 110 GLY A CA 1
ATOM 823 C C . GLY A 1 110 ? -11.919 9.714 -6.519 1.00 88.88 110 GLY A C 1
ATOM 824 O O . GLY A 1 110 ? -11.890 8.512 -6.255 1.00 88.88 110 GLY A O 1
ATOM 825 N N . GLU A 1 111 ? -11.292 10.239 -7.569 1.00 89.00 111 GLU A N 1
ATOM 826 C CA . GLU A 1 111 ? -10.425 9.453 -8.444 1.00 89.00 111 GLU A CA 1
ATOM 827 C C . GLU A 1 111 ? -9.088 9.175 -7.748 1.00 89.00 111 GLU A C 1
ATOM 829 O O . GLU A 1 111 ? -8.488 10.093 -7.173 1.00 89.00 111 GLU A O 1
ATOM 834 N N . PRO A 1 112 ? -8.585 7.934 -7.802 1.00 88.12 112 PRO A N 1
ATOM 835 C CA . PRO A 1 112 ? -7.250 7.652 -7.314 1.00 88.12 112 PRO A CA 1
ATOM 836 C C . PRO A 1 112 ? -6.195 8.320 -8.211 1.00 88.12 112 PRO A C 1
ATOM 838 O O . PRO A 1 112 ? -6.465 8.602 -9.384 1.00 88.12 112 PRO A O 1
ATOM 841 N N . PRO A 1 113 ? -4.972 8.552 -7.697 1.00 89.12 113 PRO A N 1
ATOM 842 C CA . PRO A 1 113 ? -3.890 9.088 -8.512 1.00 89.12 113 PRO A CA 1
ATOM 843 C C . PRO A 1 113 ? -3.591 8.185 -9.716 1.00 89.12 113 PRO A C 1
ATOM 845 O O . PRO A 1 113 ? -3.902 6.985 -9.725 1.00 89.12 113 PRO A O 1
ATOM 848 N N . GLU A 1 114 ? -2.978 8.787 -10.734 1.00 90.62 114 GLU A N 1
ATOM 849 C CA . GLU A 1 114 ? -2.538 8.092 -11.939 1.00 90.62 114 GLU A CA 1
ATOM 850 C C . GLU A 1 114 ? -1.639 6.895 -11.597 1.00 90.62 114 GLU A C 1
ATOM 852 O O . GLU A 1 114 ? -0.752 6.980 -10.748 1.00 90.62 114 GLU A O 1
ATOM 857 N N . ASP A 1 115 ? -1.888 5.773 -12.273 1.00 90.62 115 ASP A N 1
ATOM 858 C CA . ASP A 1 115 ? -1.099 4.552 -12.148 1.00 90.62 115 ASP A CA 1
ATOM 859 C C . ASP A 1 115 ? -0.082 4.482 -13.291 1.00 90.62 115 ASP A C 1
ATOM 861 O O . ASP A 1 115 ? -0.379 4.002 -14.388 1.00 90.62 115 ASP A O 1
ATOM 865 N N . HIS A 1 116 ? 1.110 5.015 -13.031 1.00 91.62 116 HIS A N 1
ATOM 866 C CA . HIS A 1 116 ? 2.208 5.096 -13.989 1.00 91.62 116 HIS A CA 1
ATOM 867 C C . HIS A 1 116 ? 3.224 3.967 -13.746 1.00 91.62 116 HIS A C 1
ATOM 869 O O . HIS A 1 116 ? 3.483 3.596 -12.606 1.00 91.62 116 HIS A O 1
ATOM 875 N N . TRP A 1 117 ? 3.840 3.405 -14.793 1.00 90.50 117 TRP A N 1
ATOM 876 C CA . TRP A 1 117 ? 4.805 2.286 -14.657 1.00 90.50 117 TRP A CA 1
ATOM 877 C C . TRP A 1 117 ? 6.168 2.711 -14.170 1.00 90.50 117 TRP A C 1
ATOM 879 O O . TRP A 1 117 ? 6.751 2.043 -13.314 1.00 90.50 117 TRP A O 1
ATOM 889 N N . ARG A 1 118 ? 6.619 3.857 -14.667 1.00 91.69 118 ARG A N 1
ATOM 890 C CA . ARG A 1 118 ? 7.871 4.471 -14.256 1.00 91.69 118 ARG A CA 1
ATOM 891 C C . ARG A 1 118 ? 7.811 5.084 -12.877 1.00 91.69 118 ARG A C 1
ATOM 893 O O . ARG A 1 118 ? 8.561 4.700 -11.986 1.00 91.69 118 ARG A O 1
ATOM 900 N N . TRP A 1 119 ? 6.886 6.017 -12.696 1.00 93.31 119 TRP A N 1
ATOM 901 C CA . TRP A 1 119 ? 6.844 6.862 -11.519 1.00 93.31 119 TRP A CA 1
ATOM 902 C C . TRP A 1 119 ? 5.960 6.268 -10.431 1.00 93.31 119 TRP A C 1
ATOM 904 O O . TRP A 1 119 ? 4.780 6.002 -10.638 1.00 93.31 119 TRP A O 1
ATOM 914 N N . TYR A 1 120 ? 6.536 6.105 -9.243 1.00 94.56 120 TYR A N 1
ATOM 915 C CA . TYR A 1 120 ? 5.780 5.833 -8.030 1.00 94.56 120 TYR A CA 1
ATOM 916 C C . TYR A 1 120 ? 5.519 7.145 -7.293 1.00 94.56 120 TYR A C 1
ATOM 918 O O . TYR A 1 120 ? 6.459 7.839 -6.902 1.00 94.56 120 TYR A O 1
ATOM 926 N N . ARG A 1 121 ? 4.242 7.461 -7.065 1.00 94.62 121 ARG A N 1
ATOM 927 C CA . ARG A 1 121 ? 3.821 8.559 -6.195 1.00 94.62 121 ARG A CA 1
ATOM 928 C C . ARG A 1 121 ? 3.383 7.986 -4.844 1.00 94.62 121 ARG A C 1
ATOM 930 O O . ARG A 1 121 ? 2.344 7.330 -4.794 1.00 94.62 121 ARG A O 1
ATOM 937 N N . PRO A 1 122 ? 4.117 8.237 -3.744 1.00 96.25 122 PRO A N 1
ATOM 938 C CA . PRO A 1 122 ? 3.671 7.836 -2.416 1.00 96.25 122 PRO A CA 1
ATOM 939 C C . PRO A 1 122 ? 2.283 8.404 -2.114 1.00 96.25 122 PRO A C 1
ATOM 941 O O . PRO A 1 122 ? 2.030 9.587 -2.334 1.00 96.25 122 PRO A O 1
ATOM 944 N N . THR A 1 123 ? 1.362 7.555 -1.667 1.00 95.94 123 THR A N 1
ATOM 945 C CA . THR A 1 123 ? -0.029 7.932 -1.395 1.00 95.94 123 THR A CA 1
ATOM 946 C C . THR A 1 123 ? -0.571 7.056 -0.271 1.00 95.94 123 THR A C 1
ATOM 948 O O . THR A 1 123 ? -0.464 5.838 -0.336 1.00 95.94 123 THR A O 1
ATOM 951 N N . ALA A 1 124 ? -1.163 7.661 0.762 1.00 97.44 124 ALA A N 1
ATOM 952 C CA . ALA A 1 124 ? -1.760 6.933 1.889 1.00 97.44 124 ALA A CA 1
ATOM 953 C C . ALA A 1 124 ? -3.260 6.638 1.704 1.00 97.44 124 ALA A C 1
ATOM 955 O O . ALA A 1 124 ? -3.972 6.395 2.672 1.00 97.44 124 ALA A O 1
ATOM 956 N N . ARG A 1 125 ? -3.768 6.674 0.470 1.00 97.31 125 ARG A N 1
ATOM 957 C CA . ARG A 1 125 ? -5.162 6.337 0.161 1.00 97.31 125 ARG A CA 1
ATOM 958 C C . ARG A 1 125 ? -5.443 4.861 0.498 1.00 97.31 125 ARG A C 1
ATOM 960 O O . ARG A 1 125 ? -4.568 4.023 0.263 1.00 97.31 125 ARG A O 1
ATOM 967 N N . PRO A 1 126 ? -6.636 4.501 1.005 1.00 98.25 126 PRO A N 1
ATOM 968 C CA . PRO A 1 126 ? -6.996 3.112 1.267 1.00 98.25 126 PRO A CA 1
ATOM 969 C C . PRO A 1 126 ? -6.718 2.200 0.065 1.00 98.25 126 PRO A C 1
ATOM 971 O O . PRO A 1 126 ? -7.048 2.517 -1.074 1.00 98.25 126 PRO A O 1
ATOM 974 N N . GLY A 1 127 ? -6.056 1.076 0.327 1.00 97.69 127 GLY A N 1
ATOM 975 C CA . GLY A 1 127 ? -5.595 0.112 -0.666 1.00 97.69 127 GLY A CA 1
ATOM 976 C C . GLY A 1 127 ? -4.166 0.346 -1.158 1.00 97.69 127 GLY A C 1
ATOM 977 O O . GLY A 1 127 ? -3.591 -0.571 -1.740 1.00 97.69 127 GLY A O 1
ATOM 978 N N . HIS A 1 128 ? -3.567 1.514 -0.921 1.00 98.00 128 HIS A N 1
ATOM 979 C CA . HIS A 1 128 ? -2.177 1.797 -1.293 1.00 98.00 128 HIS A CA 1
ATOM 980 C C . HIS A 1 128 ? -1.208 1.338 -0.206 1.00 98.00 128 HIS A C 1
ATOM 982 O O . HIS A 1 128 ? -1.566 1.208 0.968 1.00 98.00 128 HIS A O 1
ATOM 988 N N . ARG A 1 129 ? 0.047 1.110 -0.592 1.00 97.88 129 ARG A N 1
ATOM 989 C CA . ARG A 1 129 ? 1.143 0.904 0.355 1.00 97.88 129 ARG A CA 1
ATOM 990 C C . ARG A 1 129 ? 1.355 2.176 1.179 1.00 97.88 129 ARG A C 1
ATOM 992 O O . ARG A 1 129 ? 1.504 3.256 0.613 1.00 97.88 129 ARG A O 1
ATOM 999 N N . ALA A 1 130 ? 1.425 2.042 2.502 1.00 98.50 130 ALA A N 1
ATOM 1000 C CA . ALA A 1 130 ? 1.677 3.168 3.391 1.00 98.50 130 ALA A CA 1
ATOM 1001 C C . ALA A 1 130 ? 2.997 3.881 3.010 1.00 98.50 130 ALA A C 1
ATOM 1003 O O . ALA A 1 130 ? 4.022 3.210 2.825 1.00 98.50 130 ALA A O 1
ATOM 1004 N N . PRO A 1 131 ? 3.002 5.220 2.863 1.00 98.38 131 PRO A N 1
ATOM 1005 C CA . PRO A 1 131 ? 4.197 5.956 2.472 1.00 98.38 131 PRO A CA 1
ATOM 1006 C C . PRO A 1 131 ? 5.374 5.775 3.438 1.00 98.38 131 PRO A C 1
ATOM 1008 O O . PRO A 1 131 ? 5.229 5.836 4.665 1.00 98.38 131 PRO A O 1
ATOM 1011 N N . HIS A 1 132 ? 6.565 5.605 2.862 1.00 98.00 132 HIS A N 1
ATOM 1012 C CA . HIS A 1 132 ? 7.826 5.687 3.592 1.00 98.00 132 HIS A CA 1
ATOM 1013 C C . HIS A 1 132 ? 8.101 7.136 3.999 1.00 98.00 132 HIS A C 1
ATOM 1015 O O . HIS A 1 132 ? 8.055 8.030 3.158 1.00 98.00 132 HIS A O 1
ATOM 1021 N N . ALA A 1 133 ? 8.464 7.331 5.260 1.00 97.62 133 ALA A N 1
ATOM 1022 C CA . ALA A 1 133 ? 9.150 8.515 5.750 1.00 97.62 133 ALA A CA 1
ATOM 1023 C C . ALA A 1 133 ? 10.109 8.110 6.876 1.00 97.62 133 ALA A C 1
ATOM 1025 O O . ALA A 1 133 ? 9.915 7.068 7.516 1.00 97.62 133 ALA A O 1
ATOM 1026 N N . TRP A 1 134 ? 11.136 8.923 7.115 1.00 97.81 134 TRP A N 1
ATOM 1027 C CA . TRP A 1 134 ? 12.025 8.763 8.262 1.00 97.81 134 TRP A CA 1
ATOM 1028 C C . TRP A 1 134 ? 11.390 9.400 9.498 1.00 97.81 134 TRP A C 1
ATOM 1030 O O . TRP A 1 134 ? 11.098 10.591 9.512 1.00 97.81 134 TRP A O 1
ATOM 1040 N N . LEU A 1 135 ? 11.182 8.595 10.536 1.00 96.31 135 LEU A N 1
ATOM 1041 C CA . LEU A 1 135 ? 10.743 9.047 11.857 1.00 96.31 135 LEU A CA 1
ATOM 1042 C C . LEU A 1 135 ? 11.926 9.542 12.690 1.00 96.31 135 LEU A C 1
ATOM 1044 O O . LEU A 1 135 ? 11.796 10.486 13.462 1.00 96.31 135 LEU A O 1
ATOM 1048 N N . ALA A 1 136 ? 13.080 8.894 12.532 1.00 93.62 136 ALA A N 1
ATOM 1049 C CA . ALA A 1 136 ? 14.325 9.279 13.176 1.00 93.62 136 ALA A CA 1
ATOM 1050 C C . ALA A 1 136 ? 15.521 8.818 12.338 1.00 93.62 136 ALA A C 1
ATOM 1052 O O . ALA A 1 136 ? 15.518 7.712 11.797 1.00 93.62 136 ALA A O 1
ATOM 1053 N N . GLY A 1 137 ? 16.566 9.643 12.271 1.00 92.19 137 GLY A N 1
ATOM 1054 C CA . GLY A 1 137 ? 17.773 9.329 11.505 1.00 92.19 137 GLY A CA 1
ATOM 1055 C C . GLY A 1 137 ? 17.519 9.214 9.998 1.00 92.19 137 GLY A C 1
ATOM 1056 O O . GLY A 1 137 ? 16.573 9.786 9.465 1.00 92.19 137 GLY A O 1
ATOM 1057 N N . SER A 1 138 ? 18.403 8.501 9.301 1.00 89.88 138 SER A N 1
ATOM 1058 C CA . SER A 1 138 ? 18.268 8.189 7.874 1.00 89.88 138 SER A CA 1
ATOM 1059 C C . SER A 1 138 ? 19.131 6.980 7.502 1.00 89.88 138 SER A C 1
ATOM 1061 O O . SER A 1 138 ? 20.053 6.615 8.235 1.00 89.88 138 SER A O 1
ATOM 1063 N N . GLY A 1 139 ? 18.849 6.361 6.354 1.00 86.62 139 GLY A N 1
ATOM 1064 C CA . GLY A 1 139 ? 19.640 5.241 5.843 1.00 86.62 139 GLY A CA 1
ATOM 1065 C C . GLY A 1 139 ? 19.481 3.957 6.673 1.00 86.62 139 GLY A C 1
ATOM 1066 O O . GLY A 1 139 ? 18.467 3.784 7.342 1.00 86.62 139 GLY A O 1
ATOM 1067 N N . PRO A 1 140 ? 20.459 3.033 6.648 1.00 86.81 140 PRO A N 1
ATOM 1068 C CA . PRO A 1 140 ? 20.325 1.701 7.255 1.00 86.81 140 PRO A CA 1
ATOM 1069 C C . PRO A 1 140 ? 20.085 1.667 8.773 1.00 86.81 140 PRO A C 1
ATOM 1071 O O . PRO A 1 140 ? 19.672 0.635 9.291 1.00 86.81 140 PRO A O 1
ATOM 1074 N N . SER A 1 141 ? 20.377 2.755 9.490 1.00 90.75 141 SER A N 1
ATOM 1075 C CA . SER A 1 141 ? 20.165 2.887 10.938 1.00 90.75 141 SER A CA 1
ATOM 1076 C C . SER A 1 141 ? 18.994 3.803 11.303 1.00 90.75 141 SER A C 1
ATOM 1078 O O . SER A 1 141 ? 18.748 4.033 12.488 1.00 90.75 141 SER A O 1
ATOM 1080 N N . GLY A 1 142 ? 18.303 4.365 10.307 1.00 93.62 142 GLY A N 1
ATOM 1081 C CA . GLY A 1 142 ? 17.116 5.178 10.530 1.00 93.62 142 GLY A CA 1
ATOM 1082 C C . GLY A 1 142 ? 15.908 4.323 10.905 1.00 93.62 142 GLY A C 1
ATOM 1083 O O . GLY A 1 142 ? 15.836 3.146 10.566 1.00 93.62 142 GLY A O 1
ATOM 1084 N N . LEU A 1 143 ? 14.941 4.945 11.574 1.00 96.25 143 LEU A N 1
ATOM 1085 C CA . LEU A 1 143 ? 13.627 4.366 11.822 1.00 96.25 143 LEU A CA 1
ATOM 1086 C C . LEU A 1 143 ? 12.651 4.900 10.777 1.00 96.25 143 LEU A C 1
ATOM 1088 O O . LEU A 1 143 ? 12.396 6.105 10.718 1.00 96.25 143 LEU A O 1
ATOM 1092 N N . SER A 1 144 ? 12.095 4.017 9.962 1.00 97.94 144 SER A N 1
ATOM 1093 C CA . SER A 1 144 ? 11.068 4.341 8.983 1.00 97.94 144 SER A CA 1
ATOM 1094 C C . SER A 1 144 ? 9.660 4.180 9.559 1.00 97.94 144 SER A C 1
ATOM 1096 O O . SER A 1 144 ? 9.410 3.326 10.405 1.00 97.94 144 SER A O 1
ATOM 1098 N N . THR A 1 145 ? 8.693 4.916 9.005 1.00 98.19 145 THR A N 1
ATOM 1099 C CA . THR A 1 145 ? 7.262 4.582 9.124 1.00 98.19 145 THR A CA 1
ATOM 1100 C C . THR A 1 145 ? 6.975 3.114 8.806 1.00 98.19 145 THR A C 1
ATOM 1102 O O . THR A 1 145 ? 6.144 2.504 9.469 1.00 98.19 145 THR A O 1
ATOM 1105 N N . LEU A 1 146 ? 7.684 2.525 7.839 1.00 97.88 146 LEU A N 1
ATOM 1106 C CA . LEU A 1 146 ? 7.493 1.134 7.428 1.00 97.88 146 LEU A CA 1
ATOM 1107 C C . LEU A 1 146 ? 7.873 0.124 8.518 1.00 97.88 146 LEU A C 1
ATOM 1109 O O . LEU A 1 146 ? 7.264 -0.942 8.581 1.00 97.88 146 LEU A O 1
ATOM 1113 N N . ASP A 1 147 ? 8.814 0.476 9.397 1.00 97.69 147 ASP A N 1
ATOM 1114 C CA . ASP A 1 147 ? 9.261 -0.380 10.505 1.00 97.69 147 ASP A CA 1
ATOM 1115 C C . ASP A 1 147 ? 8.207 -0.482 11.618 1.00 97.69 147 ASP A C 1
ATOM 1117 O O . ASP A 1 147 ? 8.322 -1.295 12.536 1.00 97.69 147 ASP A O 1
ATOM 1121 N N . LEU A 1 148 ? 7.149 0.334 11.549 1.00 98.25 148 LEU A N 1
ATOM 1122 C CA . LEU A 1 148 ? 6.010 0.231 12.451 1.00 98.25 148 LEU A CA 1
ATOM 1123 C C . LEU A 1 148 ? 5.082 -0.939 12.080 1.00 98.25 148 LEU A C 1
ATOM 1125 O O . LEU A 1 148 ? 4.287 -1.359 12.920 1.00 98.25 148 LEU A O 1
ATOM 1129 N N . PHE A 1 149 ? 5.129 -1.451 10.851 1.00 98.38 149 PHE A N 1
ATOM 1130 C CA . PHE A 1 149 ? 4.143 -2.411 10.342 1.00 98.38 149 PHE A CA 1
ATOM 1131 C C . PHE A 1 149 ? 4.649 -3.863 10.436 1.00 98.38 149 PHE A C 1
ATOM 1133 O O . PHE A 1 149 ? 5.787 -4.113 10.821 1.00 98.38 149 PHE A O 1
ATOM 1140 N N . GLY A 1 150 ? 3.791 -4.843 10.135 1.00 96.12 150 GLY A N 1
ATOM 1141 C CA . GLY A 1 150 ? 4.129 -6.278 10.178 1.00 96.12 150 GLY A CA 1
ATOM 1142 C C . GLY A 1 150 ? 3.459 -7.058 11.310 1.00 96.12 150 GLY A C 1
ATOM 1143 O O . GLY A 1 150 ? 3.082 -8.212 11.125 1.00 96.12 150 GLY A O 1
ATOM 1144 N N . ASN A 1 151 ? 3.238 -6.422 12.464 1.00 94.06 151 ASN A N 1
ATOM 1145 C CA . ASN A 1 151 ? 2.779 -7.088 13.690 1.00 94.06 151 ASN A CA 1
ATOM 1146 C C . ASN A 1 151 ? 1.393 -6.592 14.134 1.00 94.06 151 ASN A C 1
ATOM 1148 O O . ASN A 1 151 ? 1.256 -5.932 15.164 1.00 94.06 151 ASN A O 1
ATOM 1152 N N . GLY A 1 152 ? 0.364 -6.906 13.345 1.00 97.88 152 GLY A N 1
ATOM 1153 C CA . GLY A 1 152 ? -1.003 -6.426 13.573 1.00 97.88 152 GLY A CA 1
ATOM 1154 C C . GLY A 1 152 ? -1.298 -5.098 12.872 1.00 97.88 152 GLY A C 1
ATOM 1155 O O 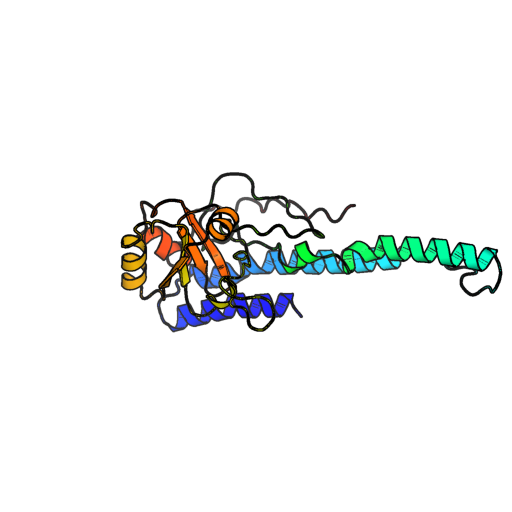. GLY A 1 152 ? -0.502 -4.611 12.068 1.00 97.88 152 GLY A O 1
ATOM 1156 N N . PHE A 1 153 ? -2.474 -4.537 13.142 1.00 98.88 153 PHE A N 1
ATOM 1157 C CA . PHE A 1 153 ? -2.864 -3.232 12.622 1.00 98.88 153 PHE A CA 1
ATOM 1158 C C . PHE A 1 153 ? -2.177 -2.108 13.395 1.00 98.88 153 PHE A C 1
ATOM 1160 O O . PHE A 1 153 ? -1.953 -2.198 14.606 1.00 98.88 153 PHE A O 1
ATOM 1167 N N . VAL A 1 154 ? -1.903 -1.012 12.695 1.00 98.88 154 VAL A N 1
ATOM 1168 C CA . VAL A 1 154 ? -1.366 0.213 13.281 1.00 98.88 154 VAL A CA 1
ATOM 1169 C C . VAL A 1 154 ? -2.276 1.380 12.933 1.00 98.88 154 VAL A C 1
ATOM 1171 O O . VAL A 1 154 ? -2.484 1.667 11.760 1.00 98.88 154 VAL A O 1
ATOM 1174 N N . LEU A 1 155 ? -2.797 2.069 13.943 1.00 98.81 155 LEU A N 1
ATOM 1175 C CA . LEU A 1 155 ? -3.467 3.353 13.778 1.00 98.81 155 LEU A CA 1
ATOM 1176 C C . LEU A 1 155 ? -2.454 4.474 14.011 1.00 98.81 155 LEU A C 1
ATOM 1178 O O . LEU A 1 155 ? -2.022 4.704 15.140 1.00 98.81 155 LEU A O 1
ATOM 1182 N N . LEU A 1 156 ? -2.086 5.170 12.942 1.00 98.62 156 LEU A N 1
ATOM 1183 C CA . LEU A 1 156 ? -1.284 6.383 13.008 1.00 98.62 156 LEU A CA 1
ATOM 1184 C C . LEU A 1 156 ? -2.187 7.567 13.356 1.00 98.62 156 LEU A C 1
ATOM 1186 O O . LEU A 1 156 ? -3.199 7.775 12.683 1.00 98.62 156 LEU A O 1
ATOM 1190 N N . ARG A 1 157 ? -1.804 8.348 14.368 1.00 98.25 157 ARG A N 1
ATOM 1191 C CA . ARG A 1 157 ? -2.377 9.665 14.668 1.00 98.25 157 ARG A CA 1
ATOM 1192 C C . ARG A 1 157 ? -1.338 10.724 14.334 1.00 98.25 157 ARG A C 1
ATOM 1194 O O . ARG A 1 157 ? -0.259 10.742 14.922 1.00 98.25 157 ARG A O 1
ATOM 1201 N N . LEU A 1 158 ? -1.645 11.554 13.348 1.00 97.12 158 LEU A N 1
ATOM 1202 C CA . LEU A 1 158 ? -0.692 12.452 12.712 1.00 97.12 158 LEU A CA 1
ATOM 1203 C C . LEU A 1 158 ? -0.965 13.908 13.103 1.00 97.12 158 LEU A C 1
ATOM 1205 O O . LEU A 1 158 ? -2.108 14.374 13.073 1.00 97.12 158 LEU A O 1
ATOM 1209 N N . GLY A 1 159 ? 0.112 14.622 13.429 1.00 91.62 159 GLY A N 1
ATOM 1210 C CA . GLY A 1 159 ? 0.104 16.041 13.778 1.00 91.62 159 GLY A CA 1
ATOM 1211 C C . GLY A 1 159 ? 0.237 16.324 15.277 1.00 91.62 159 GLY A C 1
ATOM 1212 O O . GLY A 1 159 ? 0.252 15.423 16.112 1.00 91.62 159 GLY A O 1
ATOM 1213 N N . THR A 1 160 ? 0.302 17.614 15.605 1.00 86.25 160 THR A N 1
ATOM 1214 C CA . THR A 1 160 ? 0.627 18.145 16.945 1.00 86.25 160 THR A CA 1
ATOM 1215 C C . THR A 1 160 ? -0.467 17.934 17.993 1.00 86.25 160 THR A C 1
ATOM 1217 O O . THR A 1 160 ? -0.221 18.046 19.193 1.00 86.25 160 THR A O 1
ATOM 1220 N N . ALA A 1 161 ? -1.694 17.642 17.557 1.00 86.81 161 ALA A N 1
ATOM 1221 C CA . ALA A 1 161 ? -2.840 17.394 18.421 1.00 86.81 161 ALA A CA 1
ATOM 1222 C C . ALA A 1 161 ? -3.447 16.026 18.076 1.00 86.81 161 ALA A C 1
ATOM 1224 O O . ALA A 1 161 ? -4.116 15.910 17.041 1.00 86.81 161 ALA A O 1
ATOM 1225 N N . PRO A 1 162 ? -3.243 14.996 18.916 1.00 84.62 162 PRO A N 1
ATOM 1226 C CA . PRO A 1 162 ? -3.826 13.682 18.691 1.00 84.62 162 PRO A CA 1
ATOM 1227 C C . PRO A 1 162 ? -5.353 13.752 18.633 1.00 84.62 162 PRO A C 1
ATOM 1229 O O . PRO A 1 162 ? -5.998 14.330 19.508 1.00 84.62 162 PRO A O 1
ATOM 1232 N N . VAL A 1 163 ? -5.929 13.155 17.593 1.00 93.25 163 VAL A N 1
ATOM 1233 C CA . VAL A 1 163 ? -7.381 12.979 17.467 1.00 93.25 163 VAL A CA 1
ATOM 1234 C C . VAL A 1 163 ? -7.813 11.812 18.354 1.00 93.25 163 VAL A C 1
ATOM 1236 O O . VAL A 1 163 ? -7.067 10.836 18.511 1.00 93.25 163 VAL A O 1
ATOM 1239 N N . ASP A 1 164 ? -8.993 11.910 18.967 1.00 94.50 164 ASP A N 1
ATOM 1240 C CA . ASP A 1 164 ? -9.551 10.763 19.678 1.00 94.50 164 ASP A CA 1
ATOM 1241 C C . ASP A 1 164 ? -9.895 9.645 18.684 1.00 94.50 164 ASP A C 1
ATOM 1243 O O . ASP A 1 164 ? -10.405 9.890 17.595 1.00 94.50 164 ASP A O 1
ATOM 1247 N N . ALA A 1 165 ? -9.554 8.422 19.063 1.00 96.00 165 ALA A N 1
ATOM 1248 C CA . ALA A 1 165 ? -9.831 7.203 18.311 1.00 96.00 165 ALA A CA 1
ATOM 1249 C C . ALA A 1 165 ? -10.172 6.050 19.272 1.00 96.00 165 ALA A C 1
ATOM 1251 O O . ALA A 1 165 ? -9.800 4.883 19.069 1.00 96.00 165 ALA A O 1
ATOM 1252 N N . SER A 1 166 ? -10.771 6.405 20.411 1.00 97.31 166 SER A N 1
ATOM 1253 C CA . SER A 1 166 ? -11.099 5.485 21.490 1.00 97.31 166 SER A CA 1
ATOM 1254 C C . SER A 1 166 ? -12.144 4.448 21.068 1.00 97.31 166 SER A C 1
ATOM 1256 O O . SER A 1 166 ? -12.037 3.294 21.499 1.00 97.31 166 SER A O 1
ATOM 1258 N N . GLY A 1 167 ? -13.073 4.810 20.177 1.00 98.31 167 GLY A N 1
ATOM 1259 C CA . GLY A 1 167 ? -14.067 3.924 19.574 1.00 98.31 167 GLY A CA 1
ATOM 1260 C C . GLY A 1 167 ? -13.441 2.826 18.712 1.00 98.31 167 GLY A C 1
ATOM 1261 O O . GLY A 1 167 ? -13.723 1.651 18.927 1.00 98.31 167 GLY A O 1
ATOM 1262 N N . LEU A 1 168 ? -12.507 3.160 17.819 1.00 98.38 168 LEU A N 1
ATOM 1263 C CA . LEU A 1 168 ? -11.743 2.213 17.002 1.00 98.38 168 LEU A CA 1
ATOM 1264 C C . LEU A 1 168 ? -10.940 1.259 17.881 1.00 98.38 168 LEU A C 1
ATOM 1266 O O . LEU A 1 168 ? -10.928 0.048 17.651 1.00 98.38 168 LEU A O 1
ATOM 1270 N N . CYS A 1 169 ? -10.305 1.787 18.928 1.00 98.56 169 CYS A N 1
ATOM 1271 C CA . CYS A 1 169 ? -9.577 0.966 19.888 1.00 98.56 169 CYS A CA 1
ATOM 1272 C C . CYS A 1 169 ? -10.510 0.017 20.655 1.00 98.56 169 CYS A C 1
ATOM 1274 O O . CYS A 1 169 ? -10.149 -1.134 20.905 1.00 98.56 169 CYS A O 1
ATOM 1276 N N . ALA A 1 170 ? -11.700 0.479 21.049 1.00 98.62 170 ALA A N 1
ATOM 1277 C CA . ALA A 1 170 ? -12.697 -0.343 21.725 1.00 98.62 170 ALA A CA 1
ATOM 1278 C C . ALA A 1 170 ? -13.261 -1.430 20.797 1.00 98.62 170 ALA A C 1
ATOM 1280 O O . ALA A 1 170 ? -13.286 -2.597 21.189 1.00 98.62 170 ALA A O 1
ATOM 1281 N N . ALA A 1 171 ? -13.614 -1.077 19.560 1.00 98.56 171 ALA A N 1
ATOM 1282 C CA . ALA A 1 171 ? -14.119 -1.995 18.545 1.00 98.56 171 ALA A CA 1
ATOM 1283 C C . ALA A 1 171 ? -13.093 -3.083 18.180 1.00 98.56 171 ALA A C 1
ATOM 1285 O O . ALA A 1 171 ? -13.458 -4.257 18.066 1.00 98.56 171 ALA A O 1
ATOM 1286 N N . ALA A 1 172 ? -11.809 -2.720 18.060 1.00 98.62 172 ALA A N 1
ATOM 1287 C CA . ALA A 1 172 ? -10.716 -3.666 17.837 1.00 98.62 172 ALA A CA 1
ATOM 1288 C C . ALA A 1 172 ? -10.548 -4.631 19.018 1.00 98.62 172 ALA A C 1
ATOM 1290 O O . ALA A 1 172 ? -10.513 -5.846 18.817 1.00 98.62 172 ALA A O 1
ATOM 1291 N N . ARG A 1 173 ? -10.529 -4.111 20.256 1.00 98.62 173 ARG A N 1
ATOM 1292 C CA . ARG A 1 173 ? -10.453 -4.939 21.473 1.00 98.62 173 ARG A CA 1
ATOM 1293 C C . ARG A 1 173 ? -11.627 -5.908 21.590 1.00 98.62 173 ARG A C 1
ATOM 1295 O O . ARG A 1 173 ? -11.404 -7.071 21.899 1.00 98.62 173 ARG A O 1
ATOM 1302 N N . ALA A 1 174 ? -12.849 -5.461 21.299 1.00 98.25 174 ALA A N 1
ATOM 1303 C CA . ALA A 1 174 ? -14.047 -6.300 21.362 1.00 98.25 174 ALA A CA 1
ATOM 1304 C C . ALA A 1 174 ? -13.993 -7.508 20.405 1.00 98.25 174 ALA A C 1
ATOM 1306 O O . ALA A 1 174 ? -14.604 -8.537 20.680 1.00 98.25 174 ALA A O 1
ATOM 1307 N N . ARG A 1 175 ? -13.236 -7.398 19.305 1.00 97.38 175 ARG A N 1
ATOM 1308 C CA . ARG A 1 175 ? -13.051 -8.448 18.287 1.00 97.38 175 ARG A CA 1
ATOM 1309 C C . ARG A 1 175 ? -11.701 -9.157 18.376 1.00 97.38 175 ARG A C 1
ATOM 1311 O O . ARG A 1 175 ? -11.374 -9.950 17.501 1.00 97.38 175 ARG A O 1
ATOM 1318 N N . ASN A 1 176 ? -10.907 -8.866 19.409 1.00 97.94 176 ASN A N 1
ATOM 1319 C CA . ASN A 1 176 ? -9.533 -9.353 19.563 1.00 97.94 176 ASN A CA 1
ATOM 1320 C C . ASN A 1 176 ? -8.621 -9.035 18.359 1.00 97.94 176 ASN A C 1
ATOM 1322 O O . ASN A 1 176 ? -7.650 -9.747 18.104 1.00 97.94 176 ASN A O 1
ATOM 1326 N N . VAL A 1 177 ? -8.912 -7.959 17.620 1.00 98.56 177 VAL A N 1
ATOM 1327 C CA . VAL A 1 177 ? -8.070 -7.504 16.509 1.00 98.56 177 VAL A CA 1
ATOM 1328 C C . VAL A 1 177 ? -6.837 -6.808 17.094 1.00 98.56 177 VAL A C 1
ATOM 1330 O O . VAL A 1 177 ? -6.991 -5.831 17.835 1.00 98.56 177 VAL A O 1
ATOM 1333 N N . PRO A 1 178 ? -5.608 -7.262 16.780 1.00 98.44 178 PRO A N 1
ATOM 1334 C CA . PRO A 1 178 ? -4.397 -6.622 17.274 1.00 98.44 178 PRO A CA 1
ATOM 1335 C C . PRO A 1 178 ? -4.257 -5.242 16.631 1.00 98.44 178 PRO A C 1
ATOM 1337 O O . PRO A 1 178 ? -4.014 -5.137 15.429 1.00 98.44 178 PRO A O 1
ATOM 1340 N N . LEU A 1 179 ? -4.412 -4.193 17.437 1.00 98.75 179 LEU A N 1
ATOM 1341 C CA . LEU A 1 179 ? -4.315 -2.801 17.014 1.00 98.75 179 LEU A CA 1
ATOM 1342 C C . LEU A 1 179 ? -3.379 -2.033 17.945 1.00 98.75 179 LEU A C 1
ATOM 1344 O O . LEU A 1 179 ? -3.601 -1.975 19.155 1.00 98.75 179 LEU A O 1
ATOM 1348 N N . ARG A 1 180 ? -2.355 -1.404 17.369 1.00 98.62 180 ARG A N 1
ATOM 1349 C CA . ARG A 1 180 ? -1.444 -0.498 18.071 1.00 98.62 180 ARG A CA 1
ATOM 1350 C C . ARG A 1 180 ? -1.649 0.932 17.591 1.00 98.62 180 ARG A C 1
ATOM 1352 O O . ARG A 1 180 ? -1.705 1.173 16.392 1.00 98.62 180 ARG A O 1
ATOM 1359 N N . VAL A 1 181 ? -1.718 1.880 18.517 1.00 98.50 181 VAL A N 1
ATOM 1360 C CA . VAL A 1 181 ? -1.789 3.313 18.196 1.00 98.50 181 VAL A CA 1
ATOM 1361 C C . VAL A 1 181 ? -0.383 3.907 18.232 1.00 98.50 181 VAL A C 1
ATOM 1363 O O . VAL A 1 181 ? 0.397 3.576 19.127 1.00 98.50 181 VAL A O 1
ATOM 1366 N N . VAL A 1 182 ? -0.050 4.752 17.258 1.00 98.12 182 VAL A N 1
ATOM 1367 C CA . VAL A 1 182 ? 1.230 5.469 17.188 1.00 98.12 182 VAL A CA 1
ATOM 1368 C C . VAL A 1 182 ? 0.970 6.936 16.894 1.00 98.12 182 VAL A C 1
ATOM 1370 O O . VAL A 1 182 ? 0.354 7.267 15.882 1.00 98.12 182 VAL A O 1
ATOM 1373 N N . ASP A 1 183 ? 1.487 7.798 17.759 1.00 97.81 183 ASP A N 1
ATOM 1374 C CA . ASP A 1 183 ? 1.437 9.245 17.582 1.00 97.81 183 ASP A CA 1
ATOM 1375 C C . ASP A 1 183 ? 2.686 9.705 16.834 1.00 97.81 183 ASP A C 1
ATOM 1377 O O . ASP A 1 183 ? 3.807 9.368 17.222 1.00 97.81 183 ASP A O 1
ATOM 1381 N N . ILE A 1 184 ? 2.495 10.456 15.751 1.00 96.88 184 ILE A N 1
ATOM 1382 C CA . ILE A 1 184 ? 3.582 11.040 14.965 1.00 96.88 184 ILE A CA 1
ATOM 1383 C C . ILE A 1 184 ? 3.337 12.541 14.867 1.00 96.88 184 ILE A C 1
ATOM 1385 O O . ILE A 1 184 ? 2.538 13.017 14.055 1.00 96.88 184 ILE A O 1
ATOM 1389 N N . ASP A 1 185 ? 4.075 13.284 15.682 1.00 95.75 185 ASP A N 1
ATOM 1390 C CA . ASP A 1 185 ? 4.120 14.739 15.615 1.00 95.75 185 ASP A CA 1
ATOM 1391 C C . ASP A 1 185 ? 5.181 15.187 14.599 1.00 95.75 185 ASP A C 1
ATOM 1393 O O . ASP A 1 185 ? 6.305 15.553 14.941 1.00 95.75 185 ASP A O 1
ATOM 1397 N N . ASN A 1 186 ? 4.848 15.054 13.313 1.00 94.94 186 ASN A N 1
ATOM 1398 C CA . ASN A 1 186 ? 5.675 15.542 12.214 1.00 94.94 186 ASN A CA 1
ATOM 1399 C C . ASN A 1 186 ? 4.769 16.077 11.086 1.00 94.94 186 ASN A C 1
ATOM 1401 O O . ASN A 1 186 ? 4.017 15.294 10.494 1.00 94.94 186 ASN A O 1
ATOM 1405 N N . PRO A 1 187 ? 4.832 17.383 10.761 1.00 94.19 187 PRO A N 1
ATOM 1406 C CA . PRO A 1 187 ? 3.953 17.996 9.768 1.00 94.19 187 PRO A CA 1
ATOM 1407 C C . PRO A 1 187 ? 4.206 17.491 8.342 1.00 94.19 187 PRO A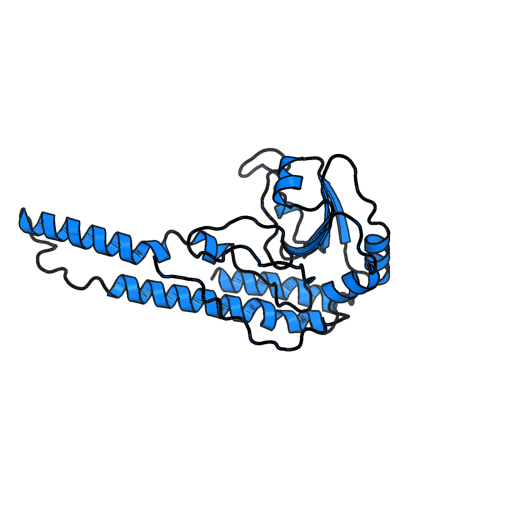 C 1
ATOM 1409 O O . PRO A 1 187 ? 3.258 17.378 7.574 1.00 94.19 187 PRO A O 1
ATOM 1412 N N . GLU A 1 188 ? 5.442 17.130 7.989 1.00 95.44 188 GLU A N 1
ATOM 1413 C CA . GLU A 1 188 ? 5.761 16.583 6.662 1.00 95.44 188 GLU A CA 1
ATOM 1414 C C . GLU A 1 188 ? 5.144 15.192 6.476 1.00 95.44 188 GLU A C 1
ATOM 1416 O O . GLU A 1 188 ? 4.633 14.867 5.405 1.00 95.44 188 GLU A O 1
ATOM 1421 N N . ILE A 1 189 ? 5.133 14.375 7.535 1.00 96.94 189 ILE A N 1
ATOM 1422 C CA . ILE A 1 189 ? 4.483 13.059 7.513 1.00 96.94 189 ILE A CA 1
ATOM 1423 C C . ILE A 1 189 ? 2.959 13.212 7.496 1.00 96.94 189 ILE A C 1
ATOM 1425 O O . ILE A 1 189 ? 2.286 12.488 6.765 1.00 96.94 189 ILE A O 1
ATOM 1429 N N . ALA A 1 190 ? 2.411 14.162 8.258 1.00 96.00 190 ALA A N 1
ATOM 1430 C CA . ALA A 1 190 ? 0.982 14.465 8.224 1.00 96.00 190 ALA A CA 1
ATOM 1431 C C . ALA A 1 190 ? 0.529 14.897 6.816 1.00 96.00 190 ALA A C 1
ATOM 1433 O O . ALA A 1 190 ? -0.461 14.368 6.309 1.00 96.00 190 ALA A O 1
ATOM 1434 N N . GLU A 1 191 ? 1.294 15.769 6.153 1.00 96.38 191 GLU A N 1
ATOM 1435 C CA . GLU A 1 191 ? 1.045 16.187 4.768 1.00 96.38 191 GLU A CA 1
ATOM 1436 C C . GLU A 1 191 ? 1.167 15.011 3.788 1.00 96.38 191 GLU A C 1
ATOM 1438 O O . GLU A 1 191 ? 0.313 14.828 2.926 1.00 96.38 191 GLU A O 1
ATOM 1443 N N . LEU A 1 192 ? 2.179 14.150 3.944 1.00 97.62 192 LEU A N 1
ATOM 1444 C CA . LEU A 1 192 ? 2.375 12.970 3.093 1.00 97.62 192 LEU A CA 1
ATOM 1445 C C . LEU A 1 192 ? 1.201 11.978 3.163 1.00 97.62 192 LEU A C 1
ATOM 1447 O O . LEU A 1 192 ? 0.850 11.344 2.164 1.00 97.62 192 LEU A O 1
ATOM 1451 N N . TYR A 1 193 ? 0.606 11.816 4.344 1.00 97.81 193 TYR A N 1
ATOM 1452 C CA . TYR A 1 193 ? -0.517 10.904 4.565 1.00 97.81 193 TYR A CA 1
ATOM 1453 C C . TYR A 1 193 ? -1.884 11.552 4.287 1.00 97.81 193 TYR A C 1
ATOM 1455 O O . TYR A 1 193 ? -2.852 10.836 4.009 1.00 97.81 193 TYR A O 1
ATOM 1463 N N . GLN A 1 194 ? -1.956 12.887 4.290 1.00 96.06 194 GLN A N 1
ATOM 1464 C CA . GLN A 1 194 ? -3.144 13.696 3.981 1.00 96.06 194 GLN A CA 1
ATOM 1465 C C . GLN A 1 194 ? -4.382 13.350 4.826 1.00 96.06 19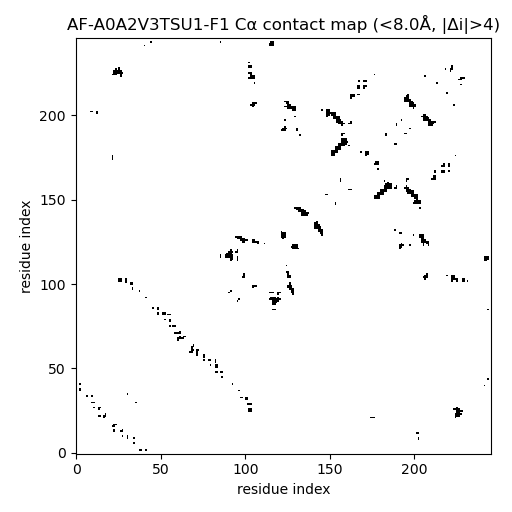4 GLN A C 1
ATOM 1467 O O . GLN A 1 194 ? -5.509 13.444 4.345 1.00 96.06 194 GLN A O 1
ATOM 1472 N N . ALA A 1 195 ? -4.175 12.881 6.055 1.00 96.06 195 ALA A N 1
ATOM 1473 C CA . ALA A 1 195 ? -5.237 12.588 7.010 1.00 96.06 195 ALA A CA 1
ATOM 1474 C C . ALA A 1 195 ? -4.669 12.555 8.429 1.00 96.06 195 ALA A C 1
ATOM 1476 O O . ALA A 1 195 ? -3.546 12.096 8.640 1.00 96.06 195 ALA A O 1
ATOM 1477 N N . ARG A 1 196 ? -5.454 12.975 9.422 1.00 97.44 196 ARG A N 1
ATOM 1478 C CA . ARG A 1 196 ? -5.021 12.937 10.835 1.00 97.44 196 ARG A CA 1
ATOM 1479 C C . ARG A 1 196 ? -5.024 11.539 11.449 1.00 97.44 196 ARG A C 1
ATOM 1481 O O . ARG A 1 196 ? -4.286 11.299 12.400 1.00 97.44 196 ARG A O 1
ATOM 1488 N N . LEU A 1 197 ? -5.832 10.622 10.926 1.00 98.38 197 LEU A N 1
ATOM 1489 C CA . LEU A 1 197 ? -5.882 9.216 11.311 1.00 98.38 197 LEU A CA 1
ATOM 1490 C C . LEU A 1 197 ? -5.635 8.346 10.079 1.00 98.38 197 LEU A C 1
ATOM 1492 O O . LEU A 1 197 ? -6.289 8.518 9.054 1.00 98.38 197 LEU A O 1
ATOM 1496 N N . THR A 1 198 ? -4.716 7.386 10.170 1.00 98.62 198 THR A N 1
ATOM 1497 C CA . THR A 1 198 ? -4.499 6.382 9.115 1.00 98.62 198 THR A CA 1
ATOM 1498 C C . THR A 1 198 ? -4.347 4.999 9.723 1.00 98.62 198 THR A C 1
ATOM 1500 O O . THR A 1 198 ? -3.457 4.760 10.533 1.00 98.62 198 THR A O 1
ATOM 1503 N N . LEU A 1 199 ? -5.201 4.069 9.309 1.00 98.75 199 LEU A N 1
ATOM 1504 C CA . LEU A 1 199 ? -5.187 2.683 9.748 1.00 98.75 199 LEU A CA 1
ATOM 1505 C C . LEU A 1 199 ? -4.452 1.812 8.728 1.00 98.75 199 LEU A C 1
ATOM 1507 O O . LEU A 1 199 ? -4.912 1.626 7.600 1.00 98.75 199 LEU A O 1
ATOM 1511 N N . VAL A 1 200 ? -3.312 1.266 9.137 1.00 98.88 200 VAL A N 1
ATOM 1512 C CA . VAL A 1 200 ? -2.409 0.455 8.316 1.00 98.88 200 VAL A CA 1
ATOM 1513 C C . VAL A 1 200 ? -2.510 -1.015 8.718 1.00 98.88 200 VAL A C 1
ATOM 1515 O O . VAL A 1 200 ? -2.552 -1.358 9.900 1.00 98.88 200 VAL A O 1
ATOM 1518 N N . ARG A 1 201 ? -2.569 -1.887 7.714 1.00 98.75 201 ARG A N 1
ATOM 1519 C CA . ARG A 1 201 ? -2.654 -3.347 7.835 1.00 98.75 201 ARG A CA 1
ATOM 1520 C C . ARG A 1 201 ? -1.323 -3.972 8.256 1.00 98.75 201 ARG A C 1
ATOM 1522 O O . ARG A 1 201 ? -0.270 -3.362 8.050 1.00 98.75 201 ARG A O 1
ATOM 1529 N N . PRO A 1 202 ? -1.341 -5.239 8.712 1.00 98.69 202 PRO A N 1
ATOM 1530 C CA . PRO A 1 202 ? -0.116 -5.997 8.958 1.00 98.69 202 PRO A CA 1
ATOM 1531 C C . PRO A 1 202 ? 0.818 -6.067 7.740 1.00 98.69 202 PRO A C 1
ATOM 1533 O O . PRO A 1 202 ? 2.028 -6.015 7.903 1.00 98.69 202 PRO A O 1
ATOM 1536 N N . ASP A 1 203 ? 0.284 -6.108 6.516 1.00 98.56 203 ASP A N 1
ATOM 1537 C CA . ASP A 1 203 ? 1.078 -6.118 5.277 1.00 98.56 203 ASP A CA 1
ATOM 1538 C C . ASP A 1 203 ? 1.499 -4.722 4.777 1.00 98.56 203 ASP A C 1
ATOM 1540 O O . ASP A 1 203 ? 1.942 -4.580 3.633 1.00 98.56 203 ASP A O 1
ATOM 1544 N N . GLY A 1 204 ? 1.356 -3.683 5.607 1.00 98.44 204 GLY A N 1
ATOM 1545 C CA . GLY A 1 204 ? 1.825 -2.325 5.321 1.00 98.44 204 GLY A CA 1
ATOM 1546 C C . GLY A 1 204 ? 0.969 -1.542 4.322 1.00 98.44 204 GLY A C 1
ATOM 1547 O O . GLY A 1 204 ? 1.401 -0.491 3.851 1.00 98.44 204 GLY A O 1
ATOM 1548 N N . HIS A 1 205 ? -0.225 -2.029 3.975 1.00 98.75 205 HIS A N 1
ATOM 1549 C CA . HIS A 1 205 ? -1.180 -1.298 3.136 1.00 98.75 205 HIS A CA 1
ATOM 1550 C C . HIS A 1 205 ? -2.196 -0.541 3.989 1.00 98.75 205 HIS A C 1
ATOM 1552 O O . HIS A 1 205 ? -2.604 -1.005 5.053 1.00 98.75 205 HIS A O 1
ATOM 1558 N N . VAL A 1 206 ? -2.636 0.623 3.526 1.00 98.75 206 VAL A N 1
ATOM 1559 C CA . VAL A 1 206 ? -3.658 1.409 4.221 1.00 98.75 206 VAL A CA 1
ATOM 1560 C C . VAL A 1 206 ? -5.017 0.728 4.062 1.00 98.75 206 VAL A C 1
ATOM 1562 O O . VAL A 1 206 ? -5.431 0.413 2.950 1.00 98.75 206 VAL A O 1
ATOM 1565 N N . ALA A 1 207 ? -5.726 0.493 5.163 1.00 98.44 207 ALA A N 1
ATOM 1566 C CA . ALA A 1 207 ? -7.103 0.000 5.141 1.00 98.44 207 ALA A CA 1
ATOM 1567 C C . ALA A 1 207 ? -8.128 1.136 5.181 1.00 98.44 207 ALA A C 1
ATOM 1569 O O . ALA A 1 207 ? -9.203 0.996 4.606 1.00 98.44 207 ALA A O 1
ATOM 1570 N N . TRP A 1 208 ? -7.813 2.240 5.860 1.00 98.44 208 TRP A N 1
ATOM 1571 C CA . TRP A 1 208 ? -8.694 3.397 6.025 1.00 98.44 208 TRP A CA 1
ATOM 1572 C C . TRP A 1 208 ? -7.885 4.630 6.451 1.00 98.44 208 TRP A C 1
ATOM 1574 O O . TRP A 1 208 ? -6.847 4.483 7.096 1.00 98.44 208 TRP A O 1
ATOM 1584 N N . ARG A 1 209 ? -8.371 5.834 6.136 1.00 97.81 209 ARG A N 1
ATOM 1585 C CA . ARG A 1 209 ? -7.874 7.099 6.695 1.00 97.81 209 ARG A CA 1
ATOM 1586 C C . ARG A 1 209 ? -9.009 8.114 6.849 1.00 97.81 209 ARG A C 1
ATOM 1588 O O . ARG A 1 209 ? -10.026 7.995 6.169 1.00 97.81 209 ARG A O 1
ATOM 1595 N N . GLY A 1 210 ? -8.815 9.115 7.701 1.00 97.00 210 GLY A N 1
ATOM 1596 C CA . GLY A 1 210 ? -9.749 10.225 7.898 1.00 97.00 210 GLY A CA 1
ATOM 1597 C C . GLY A 1 210 ? -9.212 11.270 8.876 1.00 97.00 210 GLY A C 1
ATOM 1598 O O . GLY A 1 210 ? -8.254 11.017 9.600 1.00 97.00 210 GLY A O 1
ATOM 1599 N N . ASP A 1 211 ? -9.821 12.455 8.912 1.00 96.56 211 ASP A N 1
ATOM 1600 C CA . ASP A 1 211 ? -9.415 13.526 9.841 1.00 96.56 211 ASP A CA 1
ATOM 1601 C C . ASP A 1 211 ? -10.062 13.428 11.229 1.00 96.56 211 ASP A C 1
ATOM 1603 O O . ASP A 1 211 ? -9.645 14.113 12.166 1.00 96.56 211 ASP A O 1
ATOM 1607 N N . ALA A 1 212 ? -11.060 12.558 11.358 1.00 96.19 212 ALA A N 1
ATOM 1608 C CA . ALA A 1 212 ? -11.765 12.224 12.584 1.00 96.19 212 ALA A CA 1
ATOM 1609 C C . ALA A 1 212 ? -12.059 10.721 12.614 1.00 96.19 212 ALA A C 1
ATOM 1611 O O . ALA A 1 212 ? -12.021 10.050 11.579 1.00 96.19 212 ALA A O 1
ATOM 1612 N N . GLU A 1 213 ? -12.332 10.196 13.806 1.00 96.25 213 GLU A N 1
ATOM 1613 C CA . GLU A 1 213 ? -12.830 8.833 13.974 1.00 96.25 213 GLU A CA 1
ATOM 1614 C C . GLU A 1 213 ? -14.112 8.620 13.141 1.00 96.25 213 GLU A C 1
ATOM 1616 O O . GLU A 1 213 ? -14.933 9.537 13.069 1.00 96.25 213 GLU A O 1
ATOM 1621 N N . PRO A 1 214 ? -14.297 7.463 12.471 1.00 95.94 214 PRO A N 1
ATOM 1622 C CA . PRO A 1 214 ? -15.509 7.219 11.700 1.00 95.94 214 PRO A CA 1
ATOM 1623 C C . PRO A 1 214 ? -16.717 7.017 12.621 1.00 95.94 214 PRO A C 1
ATOM 1625 O O . PRO A 1 214 ? -16.600 6.379 13.666 1.00 95.94 214 PRO A O 1
ATOM 1628 N N . ASP A 1 215 ? -17.894 7.456 12.166 1.00 95.38 215 ASP A N 1
ATOM 1629 C CA . ASP A 1 215 ? -19.157 7.288 12.902 1.00 95.38 215 ASP A CA 1
ATOM 1630 C C . ASP A 1 215 ? -19.471 5.811 13.228 1.00 95.38 215 ASP A C 1
ATOM 1632 O O . ASP A 1 215 ? -20.056 5.510 14.266 1.00 95.38 215 ASP A O 1
ATOM 1636 N N . ASP A 1 216 ? -19.069 4.880 12.350 1.00 96.56 216 ASP A N 1
ATOM 1637 C CA . ASP A 1 216 ? -19.241 3.425 12.502 1.00 96.56 216 ASP A CA 1
ATOM 1638 C C . ASP A 1 216 ? -17.882 2.721 12.692 1.00 96.56 216 ASP A C 1
ATOM 1640 O O . ASP A 1 216 ? -17.364 2.044 11.794 1.00 96.56 216 ASP A O 1
ATOM 1644 N N . ALA A 1 217 ? -17.270 2.907 13.866 1.00 97.81 217 ALA A N 1
ATOM 1645 C CA . ALA A 1 217 ? -16.003 2.266 14.229 1.00 97.81 217 ALA A CA 1
ATOM 1646 C C . ALA A 1 217 ? -16.103 0.729 14.229 1.00 97.81 217 ALA A C 1
ATOM 1648 O O . ALA A 1 217 ? -15.214 0.047 13.714 1.00 97.81 217 ALA A O 1
ATOM 1649 N N . ASP A 1 218 ? -17.200 0.182 14.757 1.00 98.00 218 ASP A N 1
ATOM 1650 C CA . ASP A 1 218 ? -17.494 -1.252 14.762 1.00 98.00 218 ASP A CA 1
ATOM 1651 C C . ASP A 1 218 ? -17.529 -1.830 13.346 1.00 98.00 218 ASP A C 1
ATOM 1653 O O . ASP A 1 218 ? -16.812 -2.789 13.048 1.00 98.00 218 ASP A O 1
ATOM 1657 N N . GLY A 1 219 ? -18.292 -1.206 12.448 1.00 97.44 219 GLY A N 1
ATOM 1658 C CA . GLY A 1 219 ? -18.398 -1.627 11.059 1.00 97.44 219 GLY A CA 1
ATOM 1659 C C . GLY A 1 219 ? -17.089 -1.503 10.283 1.00 97.44 219 GLY A C 1
ATOM 1660 O O . GLY A 1 219 ? -16.824 -2.343 9.416 1.00 97.44 219 GLY A O 1
ATOM 1661 N N . LEU A 1 220 ? -16.243 -0.512 10.595 1.00 97.88 220 LEU A N 1
ATOM 1662 C CA . LEU A 1 220 ? -14.905 -0.430 10.010 1.00 97.88 220 LEU A CA 1
ATOM 1663 C C . LEU A 1 220 ? -14.023 -1.596 10.475 1.00 97.88 220 LEU A C 1
ATOM 1665 O O . LEU A 1 220 ? -13.397 -2.245 9.635 1.00 97.88 220 LEU A O 1
ATOM 1669 N N . ILE A 1 221 ? -13.988 -1.902 11.777 1.00 98.38 221 ILE A N 1
ATOM 1670 C CA . ILE A 1 221 ? -13.199 -3.032 12.286 1.00 98.38 221 ILE A CA 1
ATOM 1671 C C . ILE A 1 221 ? -13.724 -4.364 11.728 1.00 98.38 221 ILE A C 1
ATOM 1673 O O . ILE A 1 221 ? -12.924 -5.207 11.312 1.00 98.38 221 ILE A O 1
ATOM 1677 N N . ASP A 1 222 ? -15.042 -4.551 11.636 1.00 97.88 222 ASP A N 1
ATOM 1678 C CA . ASP A 1 222 ? -15.642 -5.732 11.003 1.00 97.88 222 ASP A CA 1
ATOM 1679 C C . ASP A 1 222 ? -15.235 -5.870 9.533 1.00 97.88 222 ASP A C 1
ATOM 1681 O O . ASP A 1 222 ? -14.964 -6.976 9.060 1.00 97.88 222 ASP A O 1
ATOM 1685 N N . ARG A 1 223 ? -15.143 -4.754 8.803 1.00 97.12 223 ARG A N 1
ATOM 1686 C CA . ARG A 1 223 ? -14.694 -4.756 7.409 1.00 97.12 223 ARG A CA 1
ATOM 1687 C C . ARG A 1 223 ? -13.236 -5.180 7.286 1.00 97.12 223 ARG A C 1
ATOM 1689 O O . ARG A 1 223 ? -12.939 -6.131 6.570 1.00 97.12 223 ARG A O 1
ATOM 1696 N N . ILE A 1 224 ? -12.323 -4.492 7.969 1.00 97.56 224 ILE A N 1
ATOM 1697 C CA . ILE A 1 224 ? -10.877 -4.727 7.798 1.00 97.56 224 ILE A CA 1
ATOM 1698 C C . ILE A 1 224 ? -10.440 -6.097 8.335 1.00 97.56 224 ILE A C 1
ATOM 1700 O O . ILE A 1 224 ? -9.433 -6.641 7.886 1.00 97.56 224 ILE A O 1
ATOM 1704 N N . SER A 1 225 ? -11.198 -6.661 9.282 1.00 97.69 225 SER A N 1
ATOM 1705 C CA . SER A 1 225 ? -11.003 -8.023 9.793 1.00 97.69 225 SER A CA 1
ATOM 1706 C C . SER A 1 225 ? -11.718 -9.089 8.955 1.00 97.69 225 SER A C 1
ATOM 1708 O O . SER A 1 225 ? -11.525 -10.278 9.191 1.00 97.69 225 SER A O 1
ATOM 1710 N N . GLY A 1 226 ? -12.515 -8.697 7.956 1.00 97.06 226 GLY A N 1
ATOM 1711 C CA . GLY A 1 226 ? -13.212 -9.605 7.044 1.00 97.06 226 GLY A CA 1
ATOM 1712 C C . GLY A 1 226 ? -14.463 -10.281 7.616 1.00 97.06 226 GLY A C 1
ATOM 1713 O O . GLY A 1 226 ? -14.929 -11.269 7.046 1.00 97.06 226 GLY A O 1
ATOM 1714 N N . HIS A 1 227 ? -15.020 -9.770 8.715 1.00 95.25 227 HIS A N 1
ATOM 1715 C CA . HIS A 1 227 ? -16.313 -10.196 9.267 1.00 95.25 227 HIS A CA 1
ATOM 1716 C C . HIS A 1 227 ? -17.507 -9.592 8.523 1.00 95.25 227 HIS A C 1
ATOM 1718 O O . HIS A 1 227 ? -18.587 -10.181 8.499 1.00 95.25 227 HIS A O 1
ATOM 1724 N N . ARG A 1 228 ? -17.305 -8.448 7.862 1.00 86.69 228 ARG A N 1
ATOM 1725 C CA . ARG A 1 228 ? -18.298 -7.804 7.000 1.00 86.69 228 ARG A CA 1
ATOM 1726 C C . ARG A 1 228 ? -17.699 -7.574 5.618 1.00 86.69 228 ARG A C 1
ATOM 1728 O O . ARG A 1 228 ? -16.764 -6.795 5.466 1.00 86.69 228 ARG A O 1
ATOM 1735 N N . ALA A 1 229 ? -18.248 -8.235 4.603 1.00 65.00 229 ALA A N 1
ATOM 1736 C CA . ALA A 1 229 ? -17.917 -7.904 3.222 1.00 65.00 229 ALA A CA 1
ATOM 1737 C C . ALA A 1 229 ? -18.516 -6.536 2.857 1.00 65.00 229 ALA A C 1
ATOM 1739 O O . ALA A 1 229 ? -19.612 -6.183 3.304 1.00 65.00 229 ALA A O 1
ATOM 1740 N N . SER A 1 230 ? -17.805 -5.765 2.035 1.00 60.38 230 SER A N 1
ATOM 1741 C CA . SER A 1 230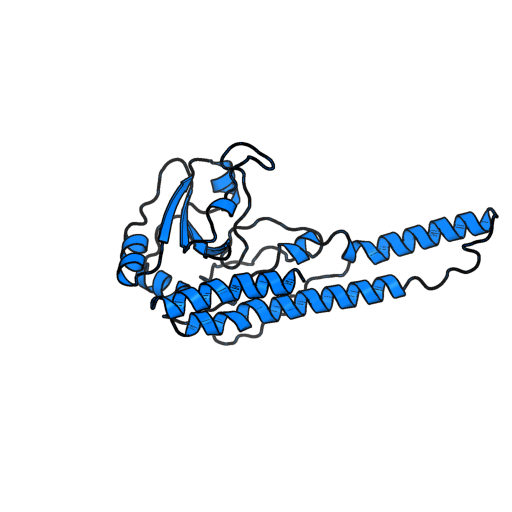 ? -18.384 -4.582 1.401 1.00 60.38 230 SER A CA 1
ATOM 1742 C C . SER A 1 230 ? -19.522 -5.003 0.463 1.00 60.38 230 SER A C 1
ATOM 1744 O O . SER A 1 230 ? -19.375 -5.975 -0.275 1.00 60.38 230 SER A O 1
ATOM 1746 N N . ALA A 1 231 ? -20.626 -4.252 0.440 1.00 49.12 231 ALA A N 1
ATOM 1747 C CA . ALA A 1 231 ? -21.691 -4.383 -0.561 1.00 49.12 231 ALA A CA 1
ATOM 1748 C C . ALA A 1 231 ? -21.259 -3.794 -1.920 1.00 49.12 231 ALA A C 1
ATOM 1750 O O . ALA A 1 231 ? -22.013 -3.077 -2.573 1.00 49.12 231 ALA A O 1
ATOM 1751 N N . VAL A 1 232 ? -20.010 -4.033 -2.317 1.00 47.22 232 VAL A N 1
ATOM 1752 C CA . VAL A 1 232 ? -19.546 -3.716 -3.662 1.00 47.22 232 VAL A CA 1
ATOM 1753 C C . VAL A 1 232 ? -20.049 -4.865 -4.518 1.00 47.22 232 VAL A C 1
ATOM 1755 O O . VAL A 1 232 ? -19.525 -5.977 -4.443 1.00 47.22 232 VAL A O 1
ATOM 1758 N N . GLU A 1 233 ? -21.121 -4.614 -5.275 1.00 36.12 233 GLU A N 1
ATOM 1759 C CA . GLU A 1 233 ? -21.458 -5.483 -6.399 1.00 36.12 233 GLU A CA 1
ATOM 1760 C C . GLU A 1 233 ? -20.197 -5.689 -7.247 1.00 36.12 233 GLU A C 1
ATOM 1762 O O . GLU A 1 233 ? -19.375 -4.770 -7.314 1.00 36.12 233 GLU A O 1
ATOM 1767 N N . PRO A 1 234 ? -20.016 -6.853 -7.894 1.00 37.66 234 PRO A N 1
ATOM 1768 C CA . PRO A 1 234 ? -18.937 -7.069 -8.850 1.00 37.66 234 PRO A CA 1
ATOM 1769 C C . PRO A 1 234 ? -19.143 -6.162 -10.077 1.00 37.66 234 PRO A C 1
ATOM 1771 O O . PRO A 1 234 ? -19.511 -6.6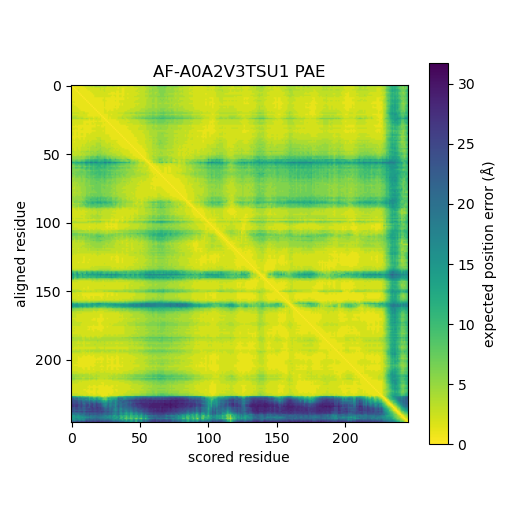00 -11.162 1.00 37.66 234 PRO A O 1
ATOM 1774 N N . GLY A 1 235 ? -18.936 -4.862 -9.891 1.00 37.41 235 GLY A N 1
ATOM 1775 C CA . GLY A 1 235 ? -18.830 -3.865 -10.929 1.00 37.41 235 GLY A CA 1
ATOM 1776 C C . GLY A 1 235 ? -17.524 -4.119 -11.651 1.00 37.41 235 GLY A C 1
ATOM 1777 O O . GLY A 1 235 ? -16.484 -4.299 -11.014 1.00 37.41 235 GLY A O 1
ATOM 1778 N N . ALA A 1 236 ? -17.617 -4.201 -12.977 1.00 36.25 236 ALA A N 1
ATOM 1779 C CA . ALA A 1 236 ? -16.503 -4.428 -13.878 1.00 36.25 236 ALA A CA 1
ATOM 1780 C C . ALA A 1 236 ? -15.252 -3.708 -13.375 1.00 36.25 236 ALA A C 1
ATOM 1782 O O . ALA A 1 236 ? -15.279 -2.493 -13.177 1.00 36.25 236 ALA A O 1
ATOM 1783 N N . VAL A 1 237 ? -14.172 -4.474 -13.180 1.00 39.53 237 VAL A N 1
ATOM 1784 C CA . VAL A 1 237 ? -12.827 -3.929 -13.005 1.00 39.53 237 VAL A CA 1
ATOM 1785 C C . VAL A 1 237 ? -12.681 -2.861 -14.083 1.00 39.53 237 VAL A C 1
ATOM 1787 O O . VAL A 1 237 ? -12.703 -3.221 -15.266 1.00 39.53 237 VAL A O 1
ATOM 1790 N N . PRO A 1 238 ? -12.586 -1.561 -13.743 1.00 37.22 238 PRO A N 1
ATOM 1791 C CA . PRO A 1 238 ? -12.187 -0.602 -14.737 1.00 37.22 238 PRO A CA 1
ATOM 1792 C C . PRO A 1 238 ? -10.780 -1.044 -15.103 1.00 37.22 238 PRO A C 1
ATOM 1794 O O . PRO A 1 238 ? -9.841 -0.898 -14.321 1.00 37.22 238 PRO A O 1
ATOM 1797 N N . SER A 1 239 ? -10.654 -1.654 -16.277 1.00 41.38 239 SER A N 1
ATOM 1798 C CA . SER A 1 239 ? -9.387 -1.878 -16.946 1.00 41.38 239 SER A CA 1
ATOM 1799 C C . SER A 1 239 ? -8.852 -0.503 -17.332 1.00 41.38 239 SER A C 1
ATOM 1801 O O . SER A 1 239 ? -8.763 -0.166 -18.509 1.00 41.38 239 SER A O 1
ATOM 1803 N N . LYS A 1 240 ? -8.508 0.334 -16.348 1.00 47.00 240 LYS A N 1
ATOM 1804 C CA . LYS A 1 240 ? -7.498 1.359 -16.559 1.00 47.00 240 LYS A CA 1
ATOM 1805 C C . LYS A 1 240 ? -6.205 0.568 -16.673 1.00 47.00 240 LYS A C 1
ATOM 1807 O O . LYS A 1 240 ? -5.514 0.317 -15.690 1.00 47.00 240 LYS A O 1
ATOM 1812 N N . THR A 1 241 ? -5.989 0.045 -17.878 1.00 51.97 241 THR A N 1
ATOM 1813 C CA . THR A 1 241 ? -4.751 -0.595 -18.280 1.00 51.97 241 THR A CA 1
ATOM 1814 C C . THR A 1 241 ? -3.661 0.396 -17.945 1.00 51.97 241 THR A C 1
ATOM 1816 O O . THR A 1 241 ? -3.692 1.536 -18.405 1.00 51.97 241 THR A O 1
ATOM 1819 N N . MET A 1 242 ? -2.746 -0.033 -17.090 1.00 64.88 242 MET A N 1
ATOM 1820 C CA . MET A 1 242 ? -1.526 0.696 -16.827 1.00 64.88 242 MET A CA 1
ATOM 1821 C C . MET A 1 242 ? -0.902 1.084 -18.170 1.00 64.88 242 MET A C 1
ATOM 1823 O O . MET A 1 242 ? -0.627 0.212 -18.997 1.00 64.88 242 MET A O 1
ATOM 1827 N N . CYS A 1 243 ? -0.784 2.384 -18.425 1.00 59.78 243 CYS A N 1
ATOM 1828 C CA . CYS A 1 243 ? -0.404 2.885 -19.738 1.00 59.78 243 CYS A CA 1
ATOM 1829 C C . CYS A 1 243 ? 1.099 2.658 -19.922 1.00 59.78 243 CYS 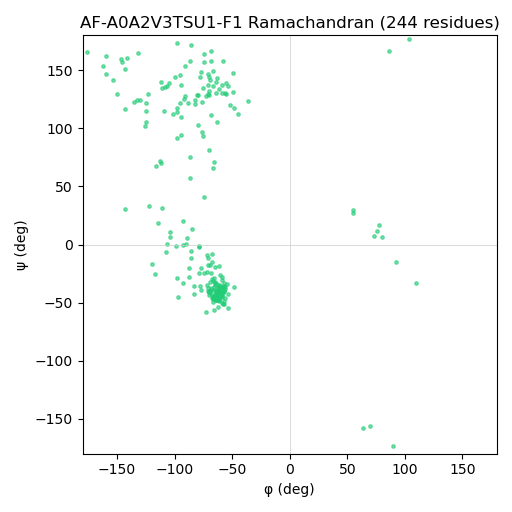A C 1
ATOM 1831 O O . CYS A 1 243 ? 1.900 3.456 -19.455 1.00 59.78 243 CYS A O 1
ATOM 1833 N N . LEU A 1 244 ? 1.490 1.534 -20.529 1.00 64.56 244 LEU A N 1
ATOM 1834 C CA . LEU A 1 244 ? 2.898 1.221 -20.823 1.00 64.56 244 LEU A CA 1
ATOM 1835 C C . LEU A 1 244 ? 3.419 1.968 -22.065 1.00 64.56 244 LEU A C 1
ATOM 1837 O O . LEU A 1 244 ? 4.579 1.809 -22.425 1.00 64.56 244 LEU A O 1
ATOM 1841 N N . SER A 1 245 ? 2.579 2.762 -22.736 1.00 56.22 245 SER A N 1
ATOM 1842 C CA . SER A 1 245 ? 2.990 3.603 -23.861 1.00 56.22 245 SER A CA 1
ATOM 1843 C C . SER A 1 245 ? 3.658 4.885 -23.367 1.00 56.22 245 SER A C 1
ATOM 1845 O O . SER A 1 245 ? 3.088 5.579 -22.523 1.00 56.22 245 SER A O 1
ATOM 1847 N N . ALA A 1 246 ? 4.849 5.154 -23.907 1.00 48.38 246 ALA A N 1
ATOM 1848 C CA . ALA A 1 246 ? 5.587 6.409 -23.773 1.00 48.38 246 ALA A CA 1
ATOM 1849 C C . ALA A 1 246 ? 4.875 7.584 -24.462 1.00 48.38 246 ALA A C 1
ATOM 1851 O O . ALA A 1 246 ? 4.167 7.336 -25.469 1.00 48.38 246 ALA A O 1
#

Foldseek 3Di:
DLLVVLLCLQQVVLVVLVVVPLFAPLSNVLSCLQRVVLVVQVVVLVVQLVVLQVVLDDQPLCPPPDPVVVVSVVVSVVSNCVSNCSVPQFVLSNFVRFNQVRQLADHDDDDDDARARRDDQQEQHIRHFHDWDFLADDDPPTDIPQVVAQPFKEKEAEADDGADQVLLVVLCVVSVGDYHYDYRHDVVSCVSHVARIWIAGNSRGTRDGHNHHDPCSNVSSCRNSRVDGDPPDCDDDPPPPRPSDD

Radius of gyration: 22.11 Å; Cα contacts (8 Å, |Δi|>4): 401; chains: 1; bounding box: 57×37×62 Å

Mean predicted aligned error: 5.47 Å

Sequence (246 aa):
MNTGMGDVNNLGWKLAAVLAGWGGNALLASYEVERHPVANRNSSASTHNYMQLKSVTNCEGLFDDTPEGAAVRARVGAEITAATETEWETLGIHLGYRYENSPIVAVEAGEPPEDHWRWYRPTARPGHRAPHAWLAGSGPSGLSTLDLFGNGFVLLRLGTAPVDASGLCAAARARNVPLRVVDIDNPEIAELYQARLTLVRPDGHVAWRGDAEPDDADGLIDRISGHRASAVEPGAVPSKTMCLSA

InterPro domains:
  IPR002938 FAD-binding domain [PF01494] (1-42)
  IPR036188 FAD/NAD(P)-binding domain superfamily [G3DSA:3.50.50.60] (1-95)
  IPR050641 Rifampicin monooxyge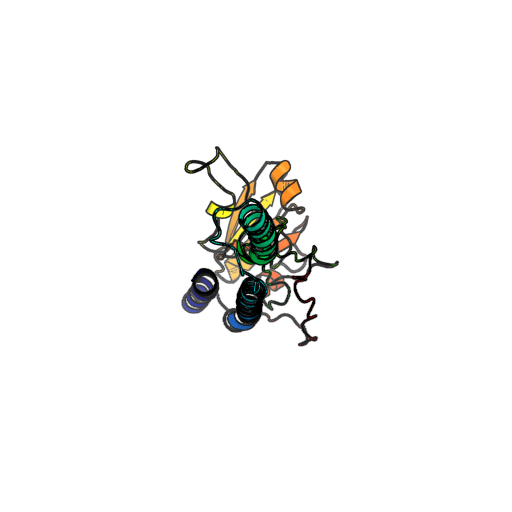nase-like [PTHR43004] (1-212)

Solvent-accessible surface area (backbone atoms only — not comparable to full-atom values): 13498 Å² total; per-residue (Å²): 108,70,70,58,54,52,48,49,50,57,46,49,56,41,52,52,29,40,76,71,68,38,35,26,76,41,38,62,60,30,46,56,66,41,44,50,61,51,52,50,52,54,51,50,51,54,52,50,36,55,53,38,53,63,64,73,72,85,62,78,53,46,85,43,97,44,76,65,14,50,52,38,43,54,51,49,50,51,51,51,52,65,31,40,42,75,63,75,47,31,46,8,65,78,61,51,62,62,26,63,86,21,45,41,29,44,88,70,87,77,82,76,78,87,67,39,44,47,58,58,76,80,37,36,51,36,19,19,43,50,51,81,47,69,76,41,77,61,73,99,81,30,43,42,53,62,74,72,41,60,81,37,30,35,38,38,27,32,30,91,65,76,67,74,50,63,59,46,54,48,36,24,56,78,50,65,43,57,69,45,80,45,80,41,77,37,66,70,59,24,61,59,45,71,33,34,31,38,34,29,33,34,72,38,29,16,30,36,62,32,76,60,64,61,98,54,29,53,60,50,45,30,16,58,31,6,68,34,66,56,91,68,70,93,65,76,77,76,79,74,65,66,61,84,72,131

Secondary structure (DSSP, 8-state):
-HHHHHHHHHHHHHHHHHHTT---HHHHHHHHHHHHHHHHHHHHHHHHHHHHHTT----TTTT--SHHHHHHHHHHHHHHHHHHHHHHS-HHHHH----TT-TTS---SSPPPP--SS------STTSBPPP-EEES-GGGSEEGGGG-SSSEEEEEESSSPPP-HHHHHHHHHTT--EEEEEE--HHHHHHHTSSEEEE-TTSBEEEEESS--S-HHHHHHHHTTSS------------------

pLDDT: mean 91.74, std 12.86, range [36.12, 98.88]

Organism: NCBI:txid28210

Nearest PDB structures (foldseek):
  2r0g-assembly1_A  TM=9.347E-01  e=3.761E-22  Lentzea aerocolonigenes
  3ept-assembly2_B  TM=9.433E-01  e=6.415E-22  Lentzea aerocolonigenes
  4eip-assembly1_A  TM=9.371E-01  e=9.156E-22  Lentzea aerocolonigenes
  4eiq-assembly2_B  TM=9.489E-01  e=3.376E-21  Lentzea aerocolonigenes
  3ept-assembly1_A  TM=9.383E-01  e=3.376E-21  Lentzea aerocolonigenes